Protein AF-A0A3B8SRV2-F1 (afdb_monomer_lite)

pLDDT: mean 70.67, std 20.79, range [26.12, 93.38]

Secondary structure (DSSP, 8-state):
--EEEE--HHHHHHTHHHHHHHHHHH---TTS-EEEEETTEEEEEEEETTEEEEEEE-TTS-EEEEEEEE-TT--EEEEEETTEEEEEETTEEEEEETTSEEEEEEEEE-TTS-TTS-S-SEEEEEEEEETTTTEEEEEEEEE---TT--PPPGGG-SS-SEEEEEES--TTTTTT------S--EEEEEE-GGG--EE-PPPHHHHHHHHHHHS------S-------EEEEETTTEEEEE----PEE-HHHHHHHHHHTT--SSPPHHHHHHHTT--HHHHHHHHHHHHHHHSTTHHHHGGGS---

Structure (mmCIF, N/CA/C/O backbone):
data_AF-A0A3B8SRV2-F1
#
_entry.id   AF-A0A3B8SRV2-F1
#
loop_
_atom_site.group_PDB
_atom_site.id
_atom_site.type_symbol
_atom_site.label_atom_id
_atom_site.label_alt_id
_atom_site.label_comp_id
_atom_site.label_asym_id
_atom_site.label_entity_id
_atom_site.label_seq_id
_atom_site.pdbx_PDB_ins_code
_atom_site.Cartn_x
_atom_site.Cartn_y
_atom_site.Cartn_z
_atom_site.occupancy
_atom_site.B_iso_or_equiv
_atom_site.auth_seq_id
_atom_site.auth_comp_id
_atom_site.auth_asym_id
_atom_site.auth_atom_id
_atom_site.pdbx_PDB_model_num
ATOM 1 N N . MET A 1 1 ? -11.353 17.034 19.322 1.00 60.75 1 MET A N 1
ATOM 2 C CA . MET A 1 1 ? -10.637 16.319 20.405 1.00 60.75 1 MET A CA 1
ATOM 3 C C . MET A 1 1 ? -11.035 14.863 20.286 1.00 60.75 1 MET A C 1
ATOM 5 O O . MET A 1 1 ? -12.233 14.625 20.221 1.00 60.75 1 MET A O 1
ATOM 9 N N . LEU A 1 2 ? -10.074 13.947 20.154 1.00 82.62 2 LEU A N 1
ATOM 10 C CA . LEU A 1 2 ? -10.353 12.518 19.989 1.00 82.62 2 LEU A CA 1
ATOM 11 C C . LEU A 1 2 ? -10.599 11.897 21.371 1.00 82.62 2 LEU A C 1
ATOM 13 O O . LEU A 1 2 ? -9.779 12.105 22.266 1.00 82.62 2 LEU A O 1
ATOM 17 N N . ASN A 1 3 ? -11.711 11.189 21.564 1.00 87.94 3 ASN A N 1
ATOM 18 C CA . ASN A 1 3 ? -12.038 10.540 22.838 1.00 87.94 3 ASN A CA 1
ATOM 19 C C . ASN A 1 3 ? -12.434 9.077 22.619 1.00 87.94 3 ASN A C 1
ATOM 21 O O . ASN A 1 3 ? -13.061 8.763 21.611 1.00 87.94 3 ASN A O 1
ATOM 25 N N . LEU A 1 4 ? -12.060 8.204 23.557 1.00 91.19 4 LEU A N 1
ATOM 26 C CA . LEU A 1 4 ? -12.377 6.777 23.535 1.00 91.19 4 LEU A CA 1
ATOM 27 C C . LEU A 1 4 ? -13.058 6.393 24.840 1.00 91.19 4 LEU A C 1
ATOM 29 O O . LEU A 1 4 ? -12.530 6.639 25.925 1.00 91.19 4 LEU A O 1
ATOM 33 N N . ARG A 1 5 ? -14.207 5.733 24.737 1.00 91.25 5 ARG A N 1
ATOM 34 C CA . ARG A 1 5 ? -14.934 5.223 25.902 1.00 91.25 5 ARG A CA 1
ATOM 35 C C . ARG A 1 5 ? -15.686 3.948 25.565 1.00 91.25 5 ARG A C 1
ATOM 37 O O . ARG A 1 5 ? -16.177 3.788 24.453 1.00 91.25 5 ARG A O 1
ATOM 44 N N . LYS A 1 6 ? -15.790 3.042 26.533 1.00 90.31 6 LYS A N 1
ATOM 45 C CA . LYS A 1 6 ? -16.585 1.819 26.387 1.00 90.31 6 LYS A CA 1
ATOM 46 C C . LYS A 1 6 ? -18.076 2.157 26.251 1.00 90.31 6 LYS A C 1
ATOM 48 O O . LYS A 1 6 ? -18.555 3.061 26.938 1.00 90.31 6 LYS A O 1
ATOM 53 N N . ILE A 1 7 ? -18.788 1.434 25.385 1.00 90.50 7 ILE A N 1
ATOM 54 C CA . ILE A 1 7 ? -20.244 1.570 25.219 1.00 90.50 7 ILE A CA 1
ATOM 55 C C . ILE A 1 7 ? -20.946 1.185 26.527 1.00 90.50 7 ILE A C 1
ATOM 57 O O . ILE A 1 7 ? -20.693 0.111 27.080 1.00 90.50 7 ILE A O 1
ATOM 61 N N . ASN A 1 8 ? -21.835 2.051 27.018 1.00 89.75 8 ASN A N 1
ATOM 62 C CA . ASN A 1 8 ? -22.673 1.764 28.185 1.00 89.75 8 ASN A CA 1
ATOM 63 C C . ASN A 1 8 ? -24.021 1.117 27.791 1.00 89.75 8 ASN A C 1
ATOM 65 O O . ASN A 1 8 ? -24.352 0.999 26.612 1.00 89.75 8 ASN A O 1
ATOM 69 N N . ASP A 1 9 ? -24.823 0.698 28.773 1.00 87.06 9 ASP A N 1
ATOM 70 C CA . ASP A 1 9 ? -26.075 -0.027 28.505 1.00 87.06 9 ASP A CA 1
ATOM 71 C C . ASP A 1 9 ? -27.147 0.803 27.774 1.00 87.06 9 ASP A C 1
ATOM 73 O O . ASP A 1 9 ? -27.906 0.252 26.975 1.00 87.06 9 ASP A O 1
ATOM 77 N N . GLU A 1 10 ? -27.200 2.122 27.982 1.00 86.69 10 GLU A N 1
ATOM 78 C CA . GLU A 1 10 ? -28.116 3.001 27.239 1.00 86.69 10 GLU A CA 1
ATOM 79 C C . GLU A 1 10 ? -27.701 3.103 25.763 1.00 86.69 10 GLU A C 1
ATOM 81 O O . GLU A 1 10 ? -28.535 3.081 24.853 1.00 86.69 10 GLU A O 1
ATOM 86 N N . GLU A 1 11 ? -26.396 3.142 25.511 1.00 90.56 11 GLU A N 1
ATOM 87 C CA . GLU A 1 11 ? -25.806 3.273 24.183 1.00 90.56 11 GLU A CA 1
ATOM 88 C C . GLU A 1 11 ? -25.874 1.990 23.365 1.00 90.56 11 GLU A C 1
ATOM 90 O O . GLU A 1 11 ? -25.977 2.063 22.139 1.00 90.56 11 GLU A O 1
ATOM 95 N N . LYS A 1 12 ? -25.912 0.821 24.015 1.00 87.88 12 LYS A N 1
ATOM 96 C CA . LYS A 1 12 ? -26.164 -0.453 23.327 1.00 87.88 12 LYS A CA 1
ATOM 97 C C . LYS A 1 12 ? -27.455 -0.412 22.517 1.00 87.88 12 LYS A C 1
ATOM 99 O O . LYS A 1 12 ? -27.483 -0.895 21.393 1.00 87.88 12 LYS A O 1
ATOM 104 N N . ASN A 1 13 ? -28.503 0.226 23.039 1.00 86.31 13 ASN A N 1
ATOM 105 C CA . ASN A 1 13 ? -29.757 0.384 22.301 1.00 86.31 13 ASN A CA 1
ATOM 106 C C . ASN A 1 13 ? -29.618 1.358 21.119 1.00 86.31 13 ASN A C 1
ATOM 108 O O . ASN A 1 13 ? -30.203 1.119 20.063 1.00 86.31 13 ASN A O 1
ATOM 112 N N . LYS A 1 14 ? -28.825 2.430 21.266 1.00 89.25 14 LYS A N 1
ATOM 113 C CA . LYS A 1 14 ? -28.558 3.419 20.201 1.00 89.25 14 LYS A CA 1
ATOM 114 C C . LYS A 1 14 ? -27.777 2.817 19.023 1.00 89.25 14 LYS A C 1
ATOM 116 O O . LYS A 1 14 ? -27.998 3.205 17.873 1.00 89.25 14 LYS A O 1
ATOM 121 N N . TYR A 1 15 ? -26.863 1.891 19.302 1.00 90.38 15 TYR A N 1
ATOM 122 C CA . TYR A 1 15 ? -25.976 1.275 18.307 1.00 90.38 15 TYR A CA 1
ATOM 123 C C . TYR A 1 15 ? -26.298 -0.190 18.019 1.00 90.38 15 TYR A C 1
ATOM 125 O O . TYR A 1 15 ? -25.467 -0.893 17.452 1.00 90.38 15 TYR A O 1
ATOM 133 N N . LYS A 1 16 ? -27.491 -0.653 18.402 1.00 89.56 16 LYS A N 1
ATOM 134 C CA . LYS A 1 16 ? -27.865 -2.066 18.339 1.00 89.56 16 LYS A CA 1
ATOM 135 C C . LYS A 1 16 ? -27.660 -2.682 16.955 1.00 89.56 16 LYS A C 1
ATOM 137 O O . LYS A 1 16 ? -27.111 -3.761 16.850 1.00 89.56 16 LYS A O 1
ATOM 142 N N . ASP A 1 17 ? -28.044 -1.978 15.900 1.00 90.00 17 ASP A N 1
ATOM 143 C CA . ASP A 1 17 ? -27.838 -2.389 14.508 1.00 90.00 17 ASP A CA 1
ATOM 144 C C . ASP A 1 17 ? -26.358 -2.636 14.152 1.00 90.00 17 ASP A C 1
ATOM 146 O O . ASP A 1 17 ? -26.039 -3.624 13.495 1.00 90.00 17 ASP A O 1
ATOM 150 N N . ILE A 1 18 ? -25.453 -1.759 14.597 1.00 91.00 18 ILE A N 1
ATOM 151 C CA . ILE A 1 18 ? -24.004 -1.909 14.402 1.00 91.00 18 ILE A CA 1
ATOM 152 C C . ILE A 1 18 ? -23.469 -3.074 15.235 1.00 91.00 18 ILE A C 1
ATOM 154 O O . ILE A 1 18 ? -22.677 -3.869 14.731 1.00 91.00 18 ILE A O 1
ATOM 158 N N . LEU A 1 19 ? -23.897 -3.174 16.495 1.00 89.94 19 LEU A N 1
ATOM 159 C CA . LEU A 1 19 ? -23.474 -4.239 17.401 1.00 89.94 19 LEU A CA 1
ATOM 160 C C . LEU A 1 19 ? -23.927 -5.618 16.888 1.00 89.94 19 LEU A C 1
ATOM 162 O O . LEU A 1 19 ? -23.100 -6.516 16.765 1.00 89.94 19 LEU A O 1
ATOM 166 N N . ASP A 1 20 ? -25.196 -5.747 16.490 1.00 88.50 20 ASP A N 1
ATOM 167 C CA . ASP A 1 20 ? -25.772 -6.961 15.904 1.00 88.50 20 ASP A CA 1
ATOM 168 C C . ASP A 1 20 ? -25.030 -7.338 14.605 1.00 88.50 20 ASP A C 1
ATOM 170 O O . ASP A 1 20 ? -24.709 -8.503 14.376 1.00 88.50 20 ASP A O 1
ATOM 174 N N . MET A 1 21 ? -24.701 -6.360 13.747 1.00 86.56 21 MET A N 1
ATOM 175 C CA . MET A 1 21 ? -23.921 -6.607 12.528 1.00 86.56 21 MET A CA 1
ATOM 176 C C . MET A 1 21 ? -22.515 -7.131 12.845 1.00 86.56 21 MET A C 1
ATOM 178 O O . MET A 1 21 ? -22.047 -8.057 12.175 1.00 86.56 21 MET A O 1
ATOM 182 N N . ALA A 1 22 ? -21.841 -6.545 13.835 1.00 84.56 22 ALA A N 1
ATOM 183 C CA . ALA A 1 22 ? -20.504 -6.954 14.247 1.00 84.56 22 ALA A CA 1
ATOM 184 C C . ALA A 1 22 ? -20.500 -8.370 14.845 1.00 84.56 22 ALA A C 1
ATOM 186 O O . ALA A 1 22 ? -19.636 -9.177 14.496 1.00 84.56 22 ALA A O 1
ATOM 187 N N . GLU A 1 23 ? -21.495 -8.696 15.670 1.00 85.44 23 GLU A N 1
ATOM 188 C CA . GLU A 1 23 ? -21.682 -10.028 16.249 1.00 85.44 23 GLU A CA 1
ATOM 189 C C . GLU A 1 23 ? -21.964 -11.076 15.164 1.00 85.44 23 GLU A C 1
ATOM 191 O O . GLU A 1 23 ? -21.253 -12.073 15.062 1.00 85.44 23 GLU A O 1
ATOM 196 N N . ILE A 1 24 ? -22.942 -10.831 14.286 1.00 83.88 24 ILE A N 1
ATOM 197 C CA . ILE A 1 24 ? -23.344 -11.792 13.246 1.00 83.88 24 ILE A CA 1
ATOM 198 C C . ILE A 1 24 ? -22.224 -12.027 12.225 1.00 83.88 24 ILE A C 1
ATOM 200 O O . ILE A 1 24 ? -22.022 -13.155 11.775 1.00 83.88 24 ILE A O 1
ATOM 204 N N . THR A 1 25 ? -21.520 -10.966 11.823 1.00 80.19 25 THR A N 1
ATOM 205 C CA . THR A 1 25 ? -20.558 -11.037 10.710 1.00 80.19 25 THR A CA 1
ATOM 206 C C . THR A 1 25 ? -19.172 -11.473 11.172 1.00 80.19 25 THR A C 1
ATOM 208 O O . THR A 1 25 ? -18.486 -12.197 10.452 1.00 80.19 25 THR A O 1
ATOM 211 N N . TYR A 1 26 ? -18.752 -11.031 12.360 1.00 76.56 26 TYR A N 1
ATOM 212 C CA . TYR A 1 26 ? -17.373 -11.177 12.832 1.00 76.56 26 TYR A CA 1
ATOM 213 C C . TYR A 1 26 ? -17.260 -11.882 14.189 1.00 76.56 26 TYR A C 1
ATOM 215 O O . TYR A 1 26 ? -16.145 -12.160 14.623 1.00 76.56 26 TYR A O 1
ATOM 223 N N . GLY A 1 27 ? -18.381 -12.208 14.841 1.00 74.56 27 GLY A N 1
ATOM 224 C CA . GLY A 1 27 ? -18.400 -12.950 16.102 1.00 74.56 27 GLY A CA 1
ATOM 225 C C . GLY A 1 27 ? -18.013 -12.125 17.330 1.00 74.56 27 GLY A C 1
ATOM 226 O O . GLY A 1 27 ? -17.608 -12.709 18.331 1.00 74.56 27 GLY A O 1
ATOM 227 N N . PHE A 1 28 ? -18.093 -10.792 17.262 1.00 75.44 28 PHE A N 1
ATOM 228 C CA . PHE A 1 28 ? -17.829 -9.936 18.422 1.00 75.44 28 PHE A CA 1
ATOM 229 C C . PHE A 1 28 ? -18.919 -10.050 19.477 1.00 75.44 28 PHE A C 1
ATOM 231 O O . PHE A 1 28 ? -20.101 -9.999 19.147 1.00 75.44 28 PHE A O 1
ATOM 238 N N . GLU A 1 29 ? -18.534 -10.106 20.752 1.00 69.81 29 GLU A N 1
ATOM 239 C CA . GLU A 1 29 ? -19.508 -9.971 21.827 1.00 69.81 29 GLU A CA 1
ATOM 240 C C . GLU A 1 29 ? -19.983 -8.511 21.931 1.00 69.81 29 GLU A C 1
ATOM 242 O O . GLU A 1 29 ? -19.207 -7.557 21.829 1.00 69.81 29 GLU A O 1
ATOM 247 N N . LEU A 1 30 ? -21.278 -8.320 22.207 1.00 60.47 30 LEU A N 1
ATOM 248 C CA . LEU A 1 30 ? -21.934 -7.005 22.326 1.00 60.47 30 LEU A CA 1
ATOM 249 C C . LEU A 1 30 ? -21.285 -6.061 23.363 1.00 60.47 30 LEU A C 1
ATOM 251 O O . LEU A 1 30 ? -21.575 -4.864 23.388 1.00 60.47 30 LEU A O 1
ATOM 255 N N . ASN A 1 31 ? -20.440 -6.590 24.251 1.00 60.81 31 ASN A N 1
ATOM 256 C CA . ASN A 1 31 ? -19.780 -5.852 25.326 1.00 60.81 31 ASN A CA 1
ATOM 257 C C . ASN A 1 31 ? -18.386 -5.318 24.957 1.00 60.81 31 ASN A C 1
ATOM 259 O O . ASN A 1 31 ? -17.786 -4.631 25.789 1.00 60.81 31 ASN A O 1
ATOM 263 N N . ASP A 1 32 ? -17.887 -5.589 23.751 1.00 74.25 32 ASP A N 1
ATOM 264 C CA . ASP A 1 32 ? -16.500 -5.291 23.359 1.00 74.25 32 ASP A CA 1
ATOM 265 C C . ASP A 1 32 ? -16.358 -4.033 22.488 1.00 74.25 32 ASP A C 1
ATOM 267 O O . ASP A 1 32 ? -15.265 -3.696 22.034 1.00 74.25 32 ASP A O 1
ATOM 271 N N . GLY A 1 33 ? -17.459 -3.311 22.266 1.00 86.25 33 GLY A N 1
ATOM 272 C CA . GLY A 1 33 ? -17.471 -2.081 21.481 1.00 86.25 33 GLY A CA 1
ATOM 273 C C . GLY A 1 33 ? -17.048 -0.836 22.272 1.00 86.25 33 GLY A C 1
ATOM 274 O O . GLY A 1 33 ? -17.438 -0.624 23.428 1.00 86.25 33 GLY A O 1
ATOM 275 N N . TYR A 1 34 ? -16.307 0.044 21.604 1.00 90.88 34 TYR A N 1
ATOM 276 C CA . TYR A 1 34 ? -15.890 1.354 22.102 1.00 90.88 34 TYR A CA 1
ATOM 277 C C . TYR A 1 34 ? -16.397 2.463 21.179 1.00 90.88 34 TYR A C 1
ATOM 279 O O . TYR A 1 34 ? -16.467 2.285 19.969 1.00 90.88 34 TYR A O 1
ATOM 287 N N . ILE A 1 35 ? -16.719 3.626 21.732 1.00 92.50 35 ILE A N 1
ATOM 288 C CA . ILE A 1 35 ? -17.060 4.825 20.963 1.00 92.50 35 ILE A CA 1
ATOM 289 C C . ILE A 1 35 ? -15.793 5.652 20.791 1.00 92.50 35 ILE A C 1
ATOM 291 O O . ILE A 1 35 ? -15.131 5.979 21.779 1.00 92.50 35 ILE A O 1
ATOM 295 N N . VAL A 1 36 ? -15.486 5.985 19.540 1.00 92.31 36 VAL A N 1
ATOM 296 C CA . VAL A 1 36 ? -14.461 6.945 19.141 1.00 92.31 36 VAL A CA 1
ATOM 297 C C . VAL A 1 36 ? -15.161 8.216 18.677 1.00 92.31 36 VAL A C 1
ATOM 299 O O . VAL A 1 36 ? -15.837 8.222 17.647 1.00 92.31 36 VAL A O 1
ATOM 302 N N . ASP A 1 37 ? -14.985 9.298 19.430 1.00 87.69 37 ASP A N 1
ATOM 303 C CA . ASP A 1 37 ? -15.522 10.613 19.082 1.00 87.69 37 ASP A CA 1
ATOM 304 C C . ASP A 1 37 ? -14.469 11.407 18.302 1.00 87.69 37 ASP A C 1
ATOM 306 O O . ASP A 1 37 ? -13.430 11.774 18.858 1.00 87.69 37 ASP A O 1
ATOM 310 N N . ARG A 1 38 ? -14.730 11.703 17.022 1.00 79.94 38 ARG A N 1
ATOM 311 C CA . ARG A 1 38 ? -13.831 12.486 16.162 1.00 79.94 38 ARG A CA 1
ATOM 312 C C . ARG A 1 38 ? -14.588 13.546 15.374 1.00 79.94 38 ARG A C 1
ATOM 314 O O . ARG A 1 38 ? -15.413 13.219 14.536 1.00 79.94 38 ARG A O 1
ATOM 321 N N . ASP A 1 39 ? -14.275 14.820 15.603 1.00 72.25 39 ASP A N 1
ATOM 322 C CA . ASP A 1 39 ? -14.773 15.956 14.805 1.00 72.25 39 ASP A CA 1
ATOM 323 C C . ASP A 1 39 ? -16.296 15.942 14.555 1.00 72.25 39 ASP A C 1
ATOM 325 O O . ASP A 1 39 ? -16.776 16.286 13.478 1.00 72.25 39 ASP A O 1
ATOM 329 N N . SER A 1 40 ? -17.073 15.589 15.587 1.00 69.81 40 SER A N 1
ATOM 330 C CA . SER A 1 40 ? -18.545 15.443 15.557 1.00 69.81 40 SER A CA 1
ATOM 331 C C . SER A 1 40 ? -19.075 14.200 14.830 1.00 69.81 40 SER A C 1
ATOM 333 O O . SER A 1 40 ? -20.274 14.102 14.576 1.00 69.81 40 SER A O 1
ATOM 335 N N . LYS A 1 41 ? -18.203 13.238 14.523 1.00 81.38 41 LYS A N 1
ATOM 336 C CA . LYS A 1 41 ? -18.551 11.903 14.045 1.00 81.38 41 LYS A CA 1
ATOM 337 C C . LYS A 1 41 ? -18.285 10.882 15.152 1.00 81.38 41 LYS A C 1
ATOM 339 O O . LYS A 1 41 ? -17.179 10.814 15.685 1.00 81.38 41 LYS A O 1
ATOM 344 N N . GLU A 1 42 ? -19.308 10.100 15.478 1.00 88.19 42 GLU A N 1
ATOM 345 C CA . GLU A 1 42 ? -19.194 8.944 16.370 1.00 88.19 42 GLU A CA 1
ATOM 346 C C . GLU A 1 42 ? -18.902 7.702 15.520 1.00 88.19 42 GLU A C 1
ATOM 348 O O . GLU A 1 42 ? -19.645 7.386 14.582 1.00 88.19 42 GLU A O 1
ATOM 353 N N . GLU A 1 43 ? -17.821 6.999 15.842 1.00 92.19 43 GLU A N 1
ATOM 354 C CA . GLU A 1 43 ? -17.480 5.709 15.246 1.00 92.19 43 GLU A CA 1
ATOM 355 C C . GLU A 1 43 ? -17.449 4.633 16.333 1.00 92.19 43 GLU A C 1
ATOM 357 O O . GLU A 1 43 ? -17.022 4.881 17.460 1.00 92.19 43 GLU A O 1
ATOM 362 N N . ILE A 1 44 ? -17.908 3.429 16.001 1.00 93.38 44 ILE A N 1
ATOM 363 C CA . ILE A 1 44 ? -17.876 2.276 16.895 1.00 93.38 44 ILE A CA 1
ATOM 364 C C . ILE A 1 44 ? -16.660 1.429 16.550 1.00 93.38 44 ILE A C 1
ATOM 366 O O . ILE A 1 44 ? -16.569 0.882 15.452 1.00 93.38 44 ILE A O 1
ATOM 370 N N . LEU A 1 45 ? -15.725 1.344 17.485 1.00 92.50 45 LEU A N 1
ATOM 371 C CA . LEU A 1 45 ? -14.503 0.567 17.391 1.00 92.50 45 LEU A CA 1
ATOM 372 C C . LEU A 1 45 ? -14.689 -0.802 18.050 1.00 92.50 45 LEU A C 1
ATOM 374 O O . LEU A 1 45 ? -15.083 -0.884 19.211 1.00 92.50 45 LEU A O 1
ATOM 378 N N . PHE A 1 46 ? -14.304 -1.853 17.337 1.00 89.69 46 PHE A N 1
ATOM 379 C CA . PHE A 1 46 ? -14.066 -3.189 17.875 1.00 89.69 46 PHE A CA 1
ATOM 380 C C . PHE A 1 46 ? -12.598 -3.557 17.688 1.00 89.69 46 PHE A C 1
ATOM 382 O O . PHE A 1 46 ? -12.012 -3.265 16.640 1.00 89.69 46 PHE A O 1
ATOM 389 N N . VAL A 1 47 ? -12.010 -4.208 18.691 1.00 86.25 47 VAL A N 1
ATOM 390 C CA . VAL A 1 47 ? -10.606 -4.637 18.669 1.00 86.25 47 VAL A CA 1
ATOM 391 C C . VAL A 1 47 ? -10.529 -6.138 18.930 1.00 86.25 47 VAL A C 1
ATOM 393 O O . VAL A 1 47 ? -11.068 -6.625 19.917 1.00 86.25 47 VAL A O 1
ATOM 396 N N . CYS A 1 48 ? -9.848 -6.867 18.046 1.00 80.94 48 CYS A N 1
ATOM 397 C CA . CYS A 1 48 ? -9.553 -8.293 18.186 1.00 80.94 48 CYS A CA 1
ATOM 398 C C . CYS A 1 48 ? -8.060 -8.524 17.945 1.00 80.94 48 CYS A C 1
ATOM 400 O O . CYS A 1 48 ? -7.610 -8.581 16.796 1.00 80.94 48 CYS A O 1
ATOM 402 N N . GLY A 1 49 ? -7.279 -8.615 19.025 1.00 80.69 49 GLY A N 1
ATOM 403 C CA . GLY A 1 49 ? -5.819 -8.671 18.927 1.00 80.69 49 GLY A CA 1
ATOM 404 C C . GLY A 1 49 ? -5.277 -7.502 18.087 1.00 80.69 49 GLY A C 1
ATOM 405 O O . GLY A 1 49 ? -5.567 -6.352 18.419 1.00 80.69 49 GLY A O 1
ATOM 406 N N . PRO A 1 50 ? -4.528 -7.753 16.995 1.00 82.31 50 PRO A N 1
ATOM 407 C CA . PRO A 1 50 ? -3.968 -6.694 16.155 1.00 82.31 50 PRO A CA 1
ATOM 408 C C . PRO A 1 50 ? -4.983 -6.058 15.194 1.00 82.31 50 PRO A C 1
ATOM 410 O O . PRO A 1 50 ? -4.630 -5.120 14.483 1.00 82.31 50 PRO A O 1
ATOM 413 N N . VAL A 1 51 ? -6.220 -6.562 15.122 1.00 87.44 51 VAL A N 1
ATOM 414 C CA . VAL A 1 51 ? -7.230 -6.122 14.151 1.00 87.44 51 VAL A CA 1
ATOM 415 C C . VAL A 1 51 ? -8.189 -5.119 14.782 1.00 87.44 51 VAL A C 1
ATOM 417 O O . VAL A 1 51 ? -8.840 -5.405 15.784 1.00 87.44 51 VAL A O 1
ATOM 420 N N . PHE A 1 52 ? -8.322 -3.963 14.141 1.00 90.56 52 PHE A N 1
ATOM 421 C CA . PHE A 1 52 ? -9.199 -2.869 14.533 1.00 90.56 52 PHE A CA 1
ATOM 422 C C . PHE A 1 52 ? -10.279 -2.688 13.467 1.00 90.56 52 PHE A C 1
ATOM 424 O O . PHE A 1 52 ? -9.979 -2.588 12.276 1.00 90.56 52 PHE A O 1
ATOM 431 N N . MET A 1 53 ? -11.541 -2.622 13.881 1.00 91.06 53 MET A N 1
ATOM 432 C CA . MET A 1 53 ? -12.688 -2.404 13.000 1.00 91.06 53 MET A CA 1
ATOM 433 C C . MET A 1 53 ? -13.494 -1.202 13.465 1.00 91.06 53 MET A C 1
ATOM 435 O O . MET A 1 53 ? -13.972 -1.171 14.592 1.00 91.06 53 MET A O 1
ATOM 439 N N . LEU A 1 54 ? -13.650 -0.219 12.582 1.00 91.56 54 LEU A N 1
ATOM 440 C CA . LEU A 1 54 ? -14.406 1.005 12.817 1.00 91.56 54 LEU A CA 1
ATOM 441 C C . LEU A 1 54 ? -15.681 0.988 11.987 1.00 91.56 54 LEU A C 1
ATOM 443 O O . LEU A 1 54 ? -15.616 0.940 10.758 1.00 91.56 54 LEU A O 1
ATOM 447 N N . PHE A 1 55 ? -16.817 1.100 12.658 1.00 91.62 55 PHE A N 1
ATOM 448 C CA . PHE A 1 55 ? -18.137 1.227 12.060 1.00 91.62 55 PHE A CA 1
ATOM 449 C C . PHE A 1 55 ? -18.649 2.649 12.235 1.00 91.62 55 PHE A C 1
ATOM 451 O O . PHE A 1 55 ? -18.482 3.270 13.280 1.00 91.62 55 PHE A O 1
ATOM 458 N N . SER A 1 56 ? -19.311 3.176 11.217 1.00 90.56 56 SER A N 1
ATOM 459 C CA . SER A 1 56 ? -19.981 4.471 11.293 1.00 90.56 56 SER A CA 1
ATOM 460 C C . SER A 1 56 ? -21.213 4.476 10.400 1.00 90.56 56 SER A C 1
ATOM 462 O O . SER A 1 56 ? -21.443 3.528 9.649 1.00 90.56 56 SER A O 1
ATOM 464 N N . ARG A 1 57 ? -22.015 5.538 10.478 1.00 88.62 57 ARG A N 1
ATOM 465 C CA . ARG A 1 57 ? -23.117 5.757 9.539 1.00 88.62 57 ARG A CA 1
ATOM 466 C C . ARG A 1 57 ? -22.706 6.782 8.489 1.00 88.62 57 ARG A C 1
ATOM 468 O O . ARG A 1 57 ? -22.103 7.802 8.823 1.00 88.62 57 ARG A O 1
ATOM 475 N N . ASP A 1 58 ? -23.015 6.496 7.230 1.00 87.50 58 ASP A N 1
ATOM 476 C CA . ASP A 1 58 ? -22.907 7.478 6.155 1.00 87.50 58 ASP A CA 1
ATOM 477 C C . ASP A 1 58 ? -24.034 8.528 6.250 1.00 87.50 58 ASP A C 1
ATOM 479 O O . ASP A 1 58 ? -24.936 8.440 7.088 1.00 87.50 58 ASP A O 1
ATOM 483 N N . ASN A 1 59 ? -24.014 9.522 5.360 1.00 85.94 59 ASN A N 1
ATOM 484 C CA . ASN A 1 59 ? -25.030 10.583 5.323 1.00 85.94 59 ASN A CA 1
ATOM 485 C C . ASN A 1 59 ? -26.455 10.070 5.031 1.00 85.94 59 ASN A C 1
ATOM 487 O O . ASN A 1 59 ? -27.420 10.794 5.259 1.00 85.94 59 ASN A O 1
ATOM 491 N N . ASN A 1 60 ? -26.595 8.840 4.528 1.00 88.31 60 ASN A N 1
ATOM 492 C CA . ASN A 1 60 ? -27.874 8.188 4.251 1.00 88.31 60 ASN A CA 1
ATOM 493 C C . ASN A 1 60 ? -28.295 7.233 5.381 1.00 88.31 60 ASN A C 1
ATOM 495 O O . ASN A 1 60 ? -29.271 6.498 5.229 1.00 88.31 60 ASN A O 1
ATOM 499 N N . GLY A 1 61 ? -27.554 7.206 6.492 1.00 84.56 61 GLY A N 1
ATOM 500 C CA . GLY A 1 61 ? -27.800 6.316 7.621 1.00 84.56 61 GLY A CA 1
ATOM 501 C C . GLY A 1 61 ? -27.369 4.865 7.393 1.00 84.56 61 GLY A C 1
ATOM 502 O O . GLY A 1 61 ? -27.671 4.020 8.233 1.00 84.56 61 GLY A O 1
ATOM 503 N N . LYS A 1 62 ? -26.672 4.546 6.295 1.00 88.81 62 LYS A N 1
ATOM 504 C CA . LYS A 1 62 ? -26.148 3.198 6.047 1.00 88.81 62 LYS A CA 1
ATOM 505 C C . LYS A 1 62 ? -24.905 2.952 6.886 1.00 88.81 62 LYS A C 1
ATOM 507 O O . LYS A 1 62 ? -24.042 3.821 6.996 1.00 88.81 62 LYS A O 1
ATOM 512 N N . ILE A 1 63 ? -24.795 1.743 7.429 1.00 87.88 63 ILE A N 1
ATOM 513 C CA . ILE A 1 63 ? -23.600 1.311 8.149 1.00 87.88 63 ILE A CA 1
ATOM 514 C C . ILE A 1 63 ? -22.473 1.114 7.136 1.00 87.88 63 ILE A C 1
ATOM 516 O O . ILE A 1 63 ? -22.603 0.350 6.180 1.00 87.88 63 ILE A O 1
ATOM 520 N N . VAL A 1 64 ? -21.366 1.809 7.362 1.00 88.38 64 VAL A N 1
ATOM 521 C CA . VAL A 1 64 ? -20.112 1.648 6.629 1.00 88.38 64 VAL A CA 1
ATOM 522 C C . VAL A 1 64 ? -19.021 1.273 7.613 1.00 88.38 64 VAL A C 1
ATOM 524 O O . VAL A 1 64 ? -19.028 1.729 8.760 1.00 88.38 64 VAL A O 1
ATOM 527 N N . PHE A 1 65 ? -18.072 0.456 7.168 1.00 87.19 65 PHE A N 1
ATOM 528 C CA . PHE A 1 65 ? -16.962 0.037 8.009 1.00 87.19 65 PHE A CA 1
ATOM 529 C C . PHE A 1 65 ? -15.620 0.204 7.302 1.00 87.19 65 PHE A C 1
ATOM 531 O O . PHE A 1 65 ? -15.521 0.178 6.077 1.00 87.19 65 PHE A O 1
ATOM 538 N N . SER A 1 66 ? -14.579 0.385 8.106 1.00 88.81 66 SER A N 1
ATOM 539 C CA . SER A 1 66 ? -13.181 0.308 7.689 1.00 88.81 66 SER A CA 1
ATOM 540 C C . SER A 1 66 ? -12.425 -0.517 8.718 1.00 88.81 66 SER A C 1
ATOM 542 O O . SER A 1 66 ? -12.774 -0.491 9.899 1.00 88.81 66 SER A O 1
ATOM 544 N N . SER A 1 67 ? -11.400 -1.245 8.295 1.00 90.06 67 SER A N 1
ATOM 545 C CA . SER A 1 67 ? -10.561 -2.008 9.219 1.00 90.06 67 SER A CA 1
ATOM 546 C C . SER A 1 67 ? -9.095 -1.673 9.029 1.00 90.06 67 SER A C 1
ATOM 548 O O . SER A 1 67 ? -8.684 -1.195 7.973 1.00 90.06 67 SER A O 1
ATOM 550 N N . PHE A 1 68 ? -8.298 -1.881 10.064 1.00 91.19 68 PHE A N 1
ATOM 551 C CA . PHE A 1 68 ? -6.854 -1.755 9.988 1.00 91.19 68 PHE A CA 1
ATOM 552 C C . PHE A 1 68 ? -6.184 -2.735 10.947 1.00 91.19 68 PHE A C 1
ATOM 554 O O . PHE A 1 68 ? -6.809 -3.242 11.876 1.00 91.19 68 PHE A O 1
ATOM 561 N N . ILE A 1 69 ? -4.923 -3.046 10.675 1.00 89.19 69 ILE A N 1
ATOM 562 C CA . ILE A 1 69 ? -4.105 -3.969 11.455 1.00 89.19 69 ILE A CA 1
ATOM 563 C C . ILE A 1 69 ? -2.895 -3.201 11.961 1.00 89.19 69 ILE A C 1
ATOM 565 O O . ILE A 1 69 ? -2.299 -2.427 11.204 1.00 89.19 69 ILE A O 1
ATOM 569 N N . VAL A 1 70 ? -2.536 -3.439 13.216 1.00 86.94 70 VAL A N 1
ATOM 570 C CA . VAL A 1 70 ? -1.347 -2.867 13.847 1.00 86.94 70 VAL A CA 1
ATOM 571 C C . VAL A 1 70 ? -0.299 -3.934 14.164 1.00 86.94 70 VAL A C 1
ATOM 573 O O . VAL A 1 70 ? -0.630 -5.110 14.317 1.00 86.94 70 VAL A O 1
ATOM 576 N N . ASN A 1 71 ? 0.967 -3.528 14.257 1.00 85.88 71 ASN A N 1
ATOM 577 C CA . ASN A 1 71 ? 2.042 -4.366 14.798 1.00 85.88 71 ASN A CA 1
ATOM 578 C C . ASN A 1 71 ? 2.102 -4.294 16.342 1.00 85.88 71 ASN A C 1
ATOM 580 O O . ASN A 1 71 ? 1.310 -3.597 16.978 1.00 85.88 71 ASN A O 1
ATOM 584 N N . GLU A 1 72 ? 3.074 -4.979 16.955 1.00 85.88 72 GLU A N 1
ATOM 585 C CA . GLU A 1 72 ? 3.308 -4.940 18.411 1.00 85.88 72 GLU A CA 1
ATOM 586 C C . GLU A 1 72 ? 3.591 -3.535 18.977 1.00 85.88 72 GLU A C 1
ATOM 588 O O . GLU A 1 72 ? 3.332 -3.269 20.150 1.00 85.88 72 GLU A O 1
ATOM 593 N N . ASN A 1 73 ? 4.073 -2.609 18.146 1.00 87.50 73 ASN A N 1
ATOM 594 C CA . ASN A 1 73 ? 4.333 -1.224 18.529 1.00 87.50 73 ASN A CA 1
ATOM 595 C C . ASN A 1 73 ? 3.091 -0.327 18.392 1.00 87.50 73 ASN A C 1
ATOM 597 O O . ASN A 1 73 ? 3.164 0.853 18.755 1.00 87.50 73 ASN A O 1
ATOM 601 N N . TYR A 1 74 ? 1.952 -0.888 17.961 1.00 88.25 74 TYR A N 1
ATOM 602 C CA . TYR A 1 74 ? 0.718 -0.199 17.564 1.00 88.25 74 TYR A CA 1
ATOM 603 C C . TYR A 1 74 ? 0.857 0.683 16.311 1.00 88.25 74 TYR A C 1
ATOM 605 O O . TYR A 1 74 ? 0.086 1.620 16.110 1.00 88.25 74 TYR A O 1
ATOM 613 N N . GLU A 1 75 ? 1.822 0.396 15.444 1.00 88.75 75 GLU A N 1
ATOM 614 C CA . GLU A 1 75 ? 1.944 1.074 14.152 1.00 88.75 75 GLU A CA 1
ATOM 615 C C . GLU A 1 75 ? 1.018 0.408 13.136 1.00 88.75 75 GLU A C 1
ATOM 617 O O . GLU A 1 75 ? 0.956 -0.821 13.049 1.00 88.75 75 GLU A O 1
ATOM 622 N N . VAL A 1 76 ? 0.285 1.212 12.367 1.00 89.06 76 VAL A N 1
ATOM 623 C CA . VAL A 1 76 ? -0.651 0.707 11.357 1.00 89.06 76 VAL A CA 1
ATOM 624 C C . VAL A 1 76 ? 0.111 0.125 10.165 1.00 89.06 76 VAL A C 1
ATOM 626 O O . VAL A 1 76 ? 0.722 0.856 9.389 1.00 89.06 76 VAL A O 1
ATOM 629 N N . ILE A 1 77 ? 0.007 -1.193 9.981 1.00 87.19 77 ILE A N 1
ATOM 630 C CA . ILE A 1 77 ? 0.690 -1.948 8.916 1.00 87.19 77 ILE A CA 1
ATOM 631 C C . ILE A 1 77 ? -0.242 -2.370 7.774 1.00 87.19 77 ILE A C 1
ATOM 633 O O . ILE A 1 77 ? 0.216 -2.700 6.683 1.00 87.19 77 ILE A O 1
ATOM 637 N N . SER A 1 78 ? -1.559 -2.364 7.991 1.00 88.12 78 SER A N 1
ATOM 638 C CA . SER A 1 78 ? -2.549 -2.652 6.947 1.00 88.12 78 SER A CA 1
ATOM 639 C C . SER A 1 78 ? -3.839 -1.880 7.186 1.00 88.12 78 SER A C 1
ATOM 641 O O . SER A 1 78 ? -4.258 -1.714 8.322 1.00 88.12 78 SER A O 1
ATOM 643 N N . ILE A 1 79 ? -4.499 -1.438 6.121 1.00 90.88 79 ILE A N 1
ATOM 644 C CA . ILE A 1 79 ? -5.777 -0.726 6.121 1.00 90.88 79 ILE A CA 1
ATOM 645 C C . ILE A 1 79 ? -6.656 -1.335 5.033 1.00 90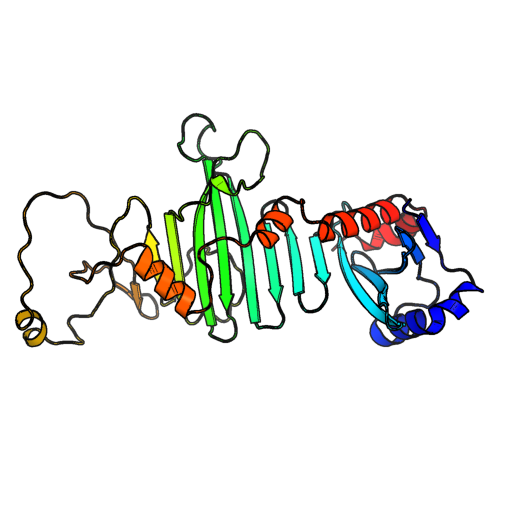.88 79 ILE A C 1
ATOM 647 O O . ILE A 1 79 ? -6.256 -1.405 3.874 1.00 90.88 79 ILE A O 1
ATOM 651 N N . THR A 1 80 ? -7.877 -1.706 5.385 1.00 88.75 80 THR A N 1
ATOM 652 C CA . THR A 1 80 ? -8.943 -2.035 4.439 1.00 88.75 80 THR A CA 1
ATOM 653 C C . THR A 1 80 ? -9.899 -0.854 4.373 1.00 88.75 80 THR A C 1
ATOM 655 O O . THR A 1 80 ? -10.510 -0.474 5.377 1.00 88.75 80 THR A O 1
ATOM 658 N N . ASN A 1 81 ? -10.012 -0.248 3.195 1.00 81.38 81 ASN A N 1
ATOM 659 C CA . ASN A 1 81 ? -10.881 0.897 2.955 1.00 81.38 81 ASN A CA 1
ATOM 660 C C . ASN A 1 81 ? -11.705 0.674 1.683 1.00 81.38 81 ASN A C 1
ATOM 662 O O . ASN A 1 81 ? -11.195 0.864 0.575 1.00 81.38 81 ASN A O 1
ATOM 666 N N . GLY A 1 82 ? -12.963 0.262 1.859 1.00 81.62 82 GLY A N 1
ATOM 667 C CA . GLY A 1 82 ? -13.794 -0.236 0.763 1.00 81.62 82 GLY A CA 1
ATOM 668 C C . GLY A 1 82 ? -13.107 -1.411 0.069 1.00 81.62 82 GLY A C 1
ATOM 669 O O . GLY A 1 82 ? -12.570 -2.296 0.731 1.00 81.62 82 GLY A O 1
ATOM 670 N N . ASP A 1 83 ? -13.025 -1.344 -1.255 1.00 82.94 83 ASP A N 1
ATOM 671 C CA . ASP A 1 83 ? -12.536 -2.431 -2.115 1.00 82.94 83 ASP A CA 1
ATOM 672 C C . ASP A 1 83 ? -11.000 -2.448 -2.257 1.00 82.94 83 ASP A C 1
ATOM 674 O O . ASP A 1 83 ? -10.439 -3.028 -3.195 1.00 82.94 83 ASP A O 1
ATOM 678 N N . LYS A 1 84 ? -10.294 -1.732 -1.372 1.00 85.88 84 LYS A N 1
ATOM 679 C CA . LYS A 1 84 ? -8.833 -1.620 -1.385 1.00 85.88 84 LYS A CA 1
ATOM 680 C C . LYS A 1 84 ? -8.235 -2.024 -0.051 1.00 85.88 84 LYS A C 1
ATOM 682 O O . LYS A 1 84 ? -8.517 -1.417 0.983 1.00 85.88 84 LYS A O 1
ATOM 687 N N . GLN A 1 85 ? -7.310 -2.972 -0.116 1.00 87.31 85 GLN A N 1
ATOM 688 C CA . GLN A 1 85 ? -6.386 -3.268 0.964 1.00 87.31 85 GLN A CA 1
ATOM 689 C C . GLN A 1 85 ? -5.069 -2.534 0.709 1.00 87.31 85 GLN A C 1
ATOM 691 O O . GLN A 1 85 ? -4.494 -2.615 -0.374 1.00 87.31 85 GLN A O 1
ATOM 696 N N . ILE A 1 86 ? -4.591 -1.807 1.707 1.00 90.12 86 ILE A N 1
ATOM 697 C CA . ILE A 1 86 ? -3.355 -1.034 1.685 1.00 90.12 86 ILE A CA 1
ATOM 698 C C . ILE A 1 86 ? -2.477 -1.594 2.783 1.00 90.12 86 ILE A C 1
ATOM 700 O O . ILE A 1 86 ? -2.916 -1.683 3.917 1.00 90.12 86 ILE A O 1
ATOM 704 N N . ASN A 1 87 ? -1.240 -1.929 2.473 1.00 88.25 87 ASN A N 1
ATOM 705 C CA . ASN A 1 87 ? -0.291 -2.441 3.441 1.00 88.25 87 ASN A CA 1
ATOM 706 C C . ASN A 1 87 ? 0.953 -1.569 3.408 1.00 88.25 87 ASN A C 1
ATOM 708 O O . ASN A 1 87 ? 1.427 -1.196 2.333 1.00 88.25 87 ASN A O 1
ATOM 712 N N . VAL A 1 88 ? 1.445 -1.229 4.587 1.00 85.25 88 VAL A N 1
ATOM 713 C CA . VAL A 1 88 ? 2.527 -0.276 4.801 1.00 85.25 88 VAL A CA 1
ATOM 714 C C . VAL A 1 88 ? 3.578 -0.967 5.655 1.00 85.25 88 VAL A C 1
ATOM 716 O O . VAL A 1 88 ? 3.264 -1.531 6.699 1.00 85.25 88 VAL A O 1
ATOM 719 N N . GLY A 1 89 ? 4.818 -0.942 5.189 1.00 82.69 89 GLY A N 1
ATOM 720 C CA . GLY A 1 89 ? 5.988 -1.322 5.967 1.00 82.69 89 GLY A CA 1
ATOM 721 C C . GLY A 1 89 ? 7.045 -0.227 5.901 1.00 82.69 89 GLY A C 1
ATOM 722 O O . GLY A 1 89 ? 6.874 0.773 5.205 1.00 82.69 89 GLY A O 1
ATOM 723 N N . ASP A 1 90 ? 8.160 -0.440 6.592 1.00 80.06 90 ASP A N 1
ATOM 724 C CA . ASP A 1 90 ? 9.190 0.586 6.816 1.00 80.06 90 ASP A CA 1
ATOM 725 C C . ASP A 1 90 ? 9.728 1.229 5.533 1.00 80.06 90 ASP A C 1
ATOM 727 O O . ASP A 1 90 ? 10.042 2.417 5.495 1.00 80.06 90 ASP A O 1
ATOM 731 N N . ASN A 1 91 ? 9.853 0.435 4.471 1.00 84.25 91 ASN A N 1
ATOM 732 C CA . ASN A 1 91 ? 10.404 0.864 3.191 1.00 84.25 91 ASN A CA 1
ATOM 733 C C . ASN A 1 91 ? 9.509 0.493 2.009 1.00 84.25 91 ASN A C 1
ATOM 735 O O . ASN A 1 91 ? 9.983 0.473 0.868 1.00 84.25 91 ASN A O 1
ATOM 739 N N . TYR A 1 92 ? 8.237 0.179 2.261 1.00 87.81 92 TYR A N 1
ATOM 740 C CA . TYR A 1 92 ? 7.322 -0.215 1.203 1.00 87.81 92 TYR A CA 1
ATOM 741 C C . TYR A 1 92 ? 5.871 0.153 1.486 1.00 87.81 92 TYR A C 1
ATOM 743 O O . TYR A 1 92 ? 5.404 0.164 2.619 1.00 87.81 92 TYR 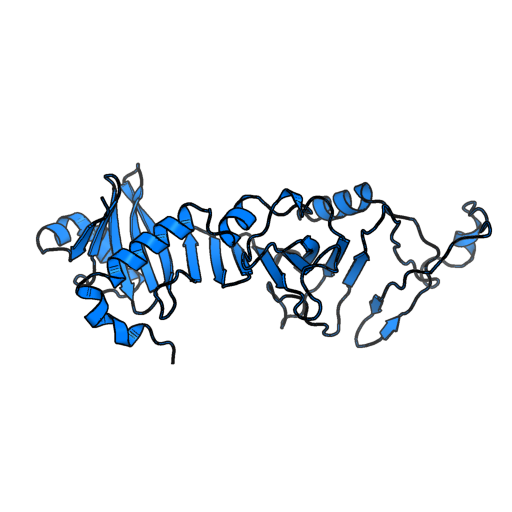A O 1
ATOM 751 N N . VAL A 1 93 ? 5.122 0.367 0.413 1.00 89.50 93 VAL A N 1
ATOM 752 C CA . VAL A 1 93 ? 3.661 0.344 0.431 1.00 89.50 93 VAL A CA 1
ATOM 753 C C . VAL A 1 93 ? 3.178 -0.561 -0.688 1.00 89.50 93 VAL A C 1
ATOM 755 O O . VAL A 1 93 ? 3.739 -0.551 -1.784 1.00 89.50 93 VAL A O 1
ATOM 758 N N . TYR A 1 94 ? 2.130 -1.334 -0.437 1.00 90.06 94 TYR A N 1
ATOM 759 C CA . TYR A 1 94 ? 1.434 -2.054 -1.492 1.00 90.06 94 TYR A CA 1
ATOM 760 C C . TYR A 1 94 ? -0.078 -1.950 -1.355 1.00 90.06 94 TYR A C 1
ATOM 762 O O . TYR A 1 94 ? -0.625 -1.909 -0.254 1.00 90.06 94 TYR A O 1
ATOM 770 N N . THR A 1 95 ? -0.762 -1.904 -2.491 1.00 89.88 95 THR A N 1
ATOM 771 C CA . THR A 1 95 ? -2.212 -1.815 -2.590 1.00 89.88 95 THR A CA 1
ATOM 772 C C . THR A 1 95 ? -2.748 -2.974 -3.422 1.00 89.88 95 THR A C 1
ATOM 774 O O . THR A 1 95 ? -2.184 -3.360 -4.447 1.00 89.88 95 THR A O 1
ATOM 777 N N . ILE A 1 96 ? -3.843 -3.559 -2.954 1.00 87.00 96 ILE A N 1
ATOM 778 C CA . ILE A 1 96 ? -4.586 -4.620 -3.625 1.00 87.00 96 ILE A CA 1
ATOM 779 C C . ILE A 1 96 ? -6.006 -4.100 -3.791 1.00 87.00 96 ILE A C 1
ATOM 781 O O . ILE A 1 96 ? -6.673 -3.809 -2.800 1.00 87.00 96 ILE A O 1
ATOM 785 N N . SER A 1 97 ? -6.447 -3.956 -5.037 1.00 85.81 97 SER A N 1
ATOM 786 C CA . SER A 1 97 ? -7.822 -3.586 -5.370 1.00 85.81 97 SER A CA 1
ATOM 787 C C . SER A 1 97 ? -8.612 -4.819 -5.799 1.00 85.81 97 SER A C 1
ATOM 789 O O . SER A 1 97 ? -8.057 -5.711 -6.446 1.00 85.81 97 SER A O 1
ATOM 791 N N . GLU A 1 98 ? -9.917 -4.840 -5.529 1.00 79.69 98 GLU A N 1
ATOM 792 C CA . GLU A 1 98 ? -10.810 -5.897 -6.036 1.00 79.69 98 GLU A CA 1
ATOM 793 C C . GLU A 1 98 ? -10.872 -5.960 -7.573 1.00 79.69 98 GLU A C 1
ATOM 795 O O . GLU A 1 98 ? -11.053 -7.040 -8.134 1.00 79.69 98 GLU A O 1
ATOM 800 N N . ASP A 1 99 ? -10.579 -4.850 -8.261 1.00 80.31 99 ASP A N 1
ATOM 801 C CA . ASP A 1 99 ? -10.462 -4.746 -9.726 1.00 80.31 99 ASP A CA 1
ATOM 802 C C . ASP A 1 99 ? -9.270 -5.520 -10.329 1.00 80.31 99 ASP A C 1
ATOM 804 O O . ASP A 1 99 ? -8.901 -5.306 -11.485 1.00 80.31 99 ASP A O 1
ATOM 808 N N . TYR A 1 100 ? -8.628 -6.408 -9.563 1.00 78.25 100 TYR A N 1
ATOM 809 C CA . TYR A 1 100 ? -7.476 -7.219 -9.976 1.00 78.25 100 TYR A CA 1
ATOM 810 C C . TYR A 1 100 ? -6.227 -6.408 -10.358 1.00 78.25 100 TYR A C 1
ATOM 812 O O . TYR A 1 100 ? -5.280 -6.969 -10.911 1.00 78.25 100 TYR A O 1
ATOM 820 N N . LYS A 1 101 ? -6.205 -5.111 -10.031 1.00 84.56 101 LYS A N 1
ATOM 821 C CA . LYS A 1 101 ? -5.050 -4.223 -10.179 1.00 84.56 101 LYS A CA 1
ATOM 822 C C . LYS A 1 101 ? -4.363 -4.044 -8.838 1.00 84.56 101 LYS A C 1
ATOM 824 O O . LYS A 1 101 ? -4.981 -3.602 -7.868 1.00 84.56 101 LYS A O 1
ATOM 829 N N . HIS A 1 102 ? -3.096 -4.422 -8.781 1.00 90.00 102 HIS A N 1
ATOM 830 C CA . HIS A 1 102 ? -2.275 -4.282 -7.588 1.00 90.00 102 HIS A CA 1
ATOM 831 C C . HIS A 1 102 ? -1.101 -3.347 -7.886 1.00 90.00 102 HIS A C 1
ATOM 833 O O . HIS A 1 102 ? -0.537 -3.402 -8.980 1.00 90.00 102 HIS A O 1
ATOM 839 N N . GLU A 1 103 ? -0.712 -2.526 -6.916 1.00 92.38 103 GLU A N 1
ATOM 840 C CA . GLU A 1 103 ? 0.387 -1.565 -7.049 1.00 92.38 103 GLU A CA 1
ATOM 841 C C . GLU A 1 103 ? 1.320 -1.669 -5.838 1.00 92.38 103 GLU A C 1
ATOM 843 O O . GLU A 1 103 ? 0.871 -1.896 -4.718 1.00 92.38 103 GLU A O 1
ATOM 848 N N . ALA A 1 104 ? 2.625 -1.515 -6.037 1.00 91.75 104 ALA A N 1
ATOM 849 C CA . ALA A 1 104 ? 3.604 -1.508 -4.958 1.00 91.75 104 ALA A CA 1
ATOM 850 C C . ALA A 1 104 ? 4.680 -0.464 -5.204 1.00 91.75 104 ALA A C 1
ATOM 852 O O . ALA A 1 104 ? 5.093 -0.253 -6.340 1.00 91.75 104 ALA A O 1
ATOM 853 N N . LEU A 1 105 ? 5.169 0.138 -4.131 1.00 92.94 105 LEU A N 1
ATOM 854 C CA . LEU A 1 105 ? 6.263 1.091 -4.153 1.00 92.94 105 LEU A CA 1
ATOM 855 C C . LEU A 1 105 ? 7.256 0.732 -3.050 1.00 92.94 105 LEU A C 1
ATOM 857 O O . LEU A 1 105 ? 6.850 0.580 -1.900 1.00 92.94 105 LEU A O 1
ATOM 861 N N . VAL A 1 106 ? 8.537 0.615 -3.396 1.00 91.38 106 VAL A N 1
ATOM 862 C CA . VAL A 1 106 ? 9.636 0.343 -2.454 1.00 91.38 106 VAL A CA 1
ATOM 863 C C . VAL A 1 106 ? 10.764 1.332 -2.651 1.00 91.38 106 VAL A C 1
ATOM 865 O O . VAL A 1 106 ? 11.075 1.698 -3.784 1.00 91.38 106 VAL A O 1
ATOM 868 N N . LEU A 1 107 ? 11.423 1.694 -1.552 1.00 90.12 107 LEU A N 1
ATOM 869 C CA . LEU A 1 107 ? 12.722 2.352 -1.571 1.00 90.12 107 LEU A CA 1
ATOM 870 C C . LEU A 1 107 ? 13.814 1.397 -1.079 1.00 90.12 107 LEU A C 1
ATOM 872 O O . LEU A 1 107 ? 13.756 0.861 0.030 1.00 90.12 107 LEU A O 1
ATOM 876 N N . TYR A 1 108 ? 14.851 1.236 -1.892 1.00 85.88 108 TYR A N 1
ATOM 877 C CA . TYR A 1 108 ? 16.087 0.563 -1.513 1.00 85.88 108 TYR A CA 1
ATOM 878 C C . TYR A 1 108 ? 17.177 1.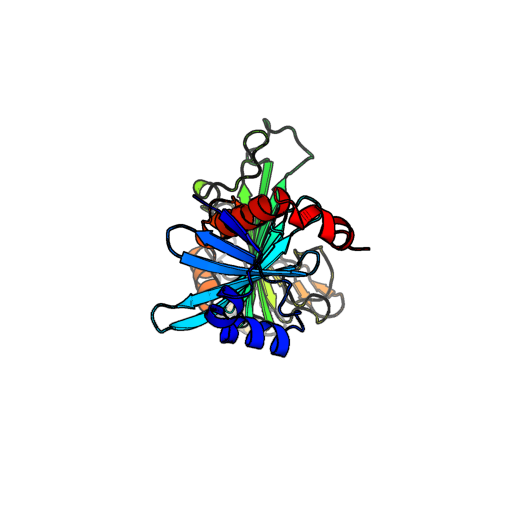603 -1.268 1.00 85.88 108 TYR A C 1
ATOM 880 O O . TYR A 1 108 ? 17.437 2.430 -2.142 1.00 85.88 108 TYR A O 1
ATOM 888 N N . LYS A 1 109 ? 17.841 1.540 -0.110 1.00 82.88 109 LYS A N 1
ATOM 889 C CA . LYS A 1 109 ? 19.078 2.288 0.144 1.00 82.88 109 LYS A CA 1
ATOM 890 C C . LYS A 1 109 ? 20.272 1.479 -0.360 1.00 82.88 109 LYS A C 1
ATOM 892 O O . LYS A 1 109 ? 20.329 0.263 -0.179 1.00 82.88 109 LYS A O 1
ATOM 897 N N . ASN A 1 110 ? 21.218 2.139 -1.020 1.00 73.00 110 ASN A N 1
ATOM 898 C CA . ASN A 1 110 ? 22.468 1.508 -1.417 1.00 73.00 110 ASN A CA 1
ATOM 899 C C . ASN A 1 110 ? 23.491 1.622 -0.279 1.00 73.00 110 ASN A C 1
ATOM 901 O O . ASN A 1 110 ? 24.246 2.584 -0.207 1.00 73.00 110 ASN A O 1
ATOM 905 N N . ASP A 1 111 ? 23.541 0.620 0.597 1.00 64.06 111 ASP A N 1
ATOM 906 C CA . ASP A 1 111 ? 24.408 0.634 1.787 1.00 64.06 111 ASP A CA 1
ATOM 907 C C . ASP A 1 111 ? 25.913 0.497 1.478 1.00 64.06 111 ASP A C 1
ATOM 909 O O . ASP A 1 111 ? 26.745 0.499 2.385 1.00 64.06 111 ASP A O 1
ATOM 913 N N . ARG A 1 112 ? 26.293 0.317 0.205 1.00 55.00 112 ARG A N 1
ATOM 914 C CA . ARG A 1 112 ? 27.667 -0.038 -0.186 1.00 55.00 112 ARG A CA 1
ATOM 915 C C . ARG A 1 112 ? 28.587 1.147 -0.462 1.00 55.00 112 ARG A C 1
ATOM 917 O O . ARG A 1 112 ? 29.774 0.914 -0.678 1.00 55.00 112 ARG A O 1
ATOM 924 N N . MET A 1 113 ? 28.088 2.381 -0.480 1.00 50.44 113 MET A N 1
ATOM 925 C CA . MET A 1 113 ? 28.894 3.556 -0.819 1.00 50.44 113 MET A CA 1
ATOM 926 C C . MET A 1 113 ? 28.507 4.764 0.049 1.00 50.44 113 MET A C 1
ATOM 928 O O . MET A 1 113 ? 27.320 4.951 0.311 1.00 50.44 113 MET A O 1
ATOM 932 N N . PRO A 1 114 ? 29.478 5.569 0.525 1.00 53.72 114 PRO A N 1
ATOM 933 C CA . PRO A 1 114 ? 29.192 6.750 1.335 1.00 53.72 114 PRO A CA 1
ATOM 934 C C . PRO A 1 114 ? 28.289 7.743 0.591 1.00 53.72 114 PRO A C 1
ATOM 936 O O . PRO A 1 114 ? 28.503 8.007 -0.591 1.00 53.72 114 PRO A O 1
ATOM 939 N N . ASP A 1 115 ? 27.324 8.335 1.305 1.00 55.50 115 ASP A N 1
ATOM 940 C CA . ASP A 1 115 ? 26.246 9.191 0.769 1.00 55.50 115 ASP A CA 1
ATOM 941 C C . ASP A 1 115 ? 26.715 10.419 -0.053 1.00 55.50 115 ASP A C 1
ATOM 943 O O . ASP A 1 115 ? 25.892 11.090 -0.670 1.00 55.50 115 ASP A O 1
ATOM 947 N N . PHE A 1 116 ? 28.013 10.740 -0.076 1.00 52.66 116 PHE A N 1
ATOM 948 C CA . PHE A 1 116 ? 28.572 11.939 -0.712 1.00 52.66 116 PHE A CA 1
ATOM 949 C C . PHE A 1 116 ? 29.297 11.698 -2.051 1.00 52.66 116 PHE A C 1
ATOM 951 O O . PHE A 1 116 ? 29.687 12.673 -2.688 1.00 52.66 116 PHE A O 1
ATOM 958 N N . GLU A 1 117 ? 29.486 10.447 -2.493 1.00 45.06 117 GLU A N 1
ATOM 959 C CA . GLU A 1 117 ? 30.260 10.128 -3.716 1.00 45.06 117 GLU A CA 1
ATOM 960 C C . GLU A 1 117 ? 29.414 9.651 -4.908 1.00 45.06 117 GLU A C 1
ATOM 962 O O . GLU A 1 117 ? 29.969 9.253 -5.933 1.00 45.06 117 GLU A O 1
ATOM 967 N N . ILE A 1 118 ? 28.083 9.665 -4.802 1.00 52.88 118 ILE A N 1
ATOM 968 C CA . ILE A 1 118 ? 27.202 9.067 -5.813 1.00 52.88 118 ILE A CA 1
ATOM 969 C C . ILE A 1 118 ? 26.174 10.078 -6.309 1.00 52.88 118 ILE A C 1
ATOM 971 O O . ILE A 1 118 ? 25.530 10.757 -5.512 1.00 52.88 118 ILE A O 1
ATOM 975 N N . ASP A 1 119 ? 25.948 10.090 -7.625 1.00 59.25 119 ASP A N 1
ATOM 976 C CA . ASP A 1 119 ? 24.825 10.802 -8.247 1.00 59.25 119 ASP A CA 1
ATOM 977 C C . ASP A 1 119 ? 23.466 10.305 -7.713 1.00 59.25 119 ASP A C 1
ATOM 979 O O . ASP A 1 119 ? 22.483 11.046 -7.762 1.00 59.25 119 ASP A O 1
ATOM 983 N N . SER A 1 120 ? 23.423 9.062 -7.193 1.00 68.88 120 SER A N 1
ATOM 984 C CA . SER A 1 120 ? 22.285 8.475 -6.483 1.00 68.88 120 SER A CA 1
ATOM 985 C C . SER A 1 120 ? 22.649 7.367 -5.489 1.00 68.88 120 SER A C 1
ATOM 987 O O . SER A 1 120 ? 23.386 6.437 -5.808 1.00 68.88 120 SER A O 1
ATOM 989 N N . ASN A 1 121 ? 22.094 7.443 -4.274 1.00 76.81 121 ASN A N 1
ATOM 990 C CA . ASN A 1 121 ? 22.296 6.487 -3.173 1.00 76.81 121 ASN A CA 1
ATOM 991 C C . ASN A 1 121 ? 21.039 5.653 -2.842 1.00 76.81 121 ASN A C 1
ATOM 993 O O . ASN A 1 121 ? 21.012 4.938 -1.835 1.00 76.81 121 ASN A O 1
ATOM 997 N N . GLY A 1 122 ? 20.005 5.702 -3.684 1.00 83.75 122 GLY A N 1
ATOM 998 C CA . GLY A 1 122 ? 18.776 4.941 -3.502 1.00 83.75 122 GLY A CA 1
ATOM 999 C C . GLY A 1 122 ? 18.057 4.618 -4.809 1.00 83.75 122 GLY A C 1
ATOM 1000 O O . GLY A 1 122 ? 18.237 5.278 -5.827 1.00 83.75 122 GLY A O 1
ATOM 1001 N N . ILE A 1 123 ? 17.224 3.580 -4.777 1.00 85.50 123 ILE A N 1
ATOM 1002 C CA . ILE A 1 123 ? 16.404 3.146 -5.912 1.00 85.50 123 ILE A CA 1
ATOM 1003 C C . ILE A 1 123 ? 14.954 3.087 -5.461 1.00 85.50 123 ILE A C 1
ATOM 1005 O O . ILE A 1 123 ? 14.634 2.383 -4.503 1.00 85.50 123 ILE A O 1
ATOM 1009 N N . VAL A 1 124 ? 14.081 3.784 -6.181 1.00 89.88 124 VAL A N 1
ATOM 1010 C CA . VAL A 1 124 ? 12.632 3.646 -6.025 1.00 89.88 124 VAL A CA 1
ATOM 1011 C C . VAL A 1 124 ? 12.125 2.661 -7.066 1.00 89.88 124 VAL A C 1
ATOM 1013 O O . VAL A 1 124 ? 12.353 2.850 -8.259 1.00 89.88 124 VAL A O 1
ATOM 1016 N N . GLU A 1 125 ? 11.440 1.613 -6.621 1.00 88.44 125 GLU A N 1
ATOM 1017 C CA . GLU A 1 125 ? 10.852 0.581 -7.473 1.00 88.44 125 GLU A CA 1
ATOM 1018 C C . GLU A 1 125 ? 9.327 0.645 -7.384 1.00 88.44 125 GLU A C 1
ATOM 1020 O O . GLU A 1 125 ? 8.752 0.478 -6.310 1.00 88.44 125 GLU A O 1
ATOM 1025 N N . TYR A 1 126 ? 8.682 0.894 -8.521 1.00 91.69 126 TYR A N 1
ATOM 1026 C CA . TYR A 1 126 ? 7.237 0.942 -8.675 1.00 91.69 126 TYR A CA 1
ATOM 1027 C C . TYR A 1 126 ? 6.765 -0.248 -9.501 1.00 91.69 126 TYR A C 1
ATOM 1029 O O . TYR A 1 126 ? 7.158 -0.417 -10.653 1.00 91.69 126 TYR A O 1
ATOM 1037 N N . MET A 1 127 ? 5.928 -1.087 -8.907 1.00 89.69 127 MET A N 1
ATOM 1038 C CA . MET A 1 127 ? 5.421 -2.305 -9.517 1.00 89.69 127 MET A CA 1
ATOM 1039 C C . MET A 1 127 ? 3.909 -2.228 -9.665 1.00 89.69 127 MET A C 1
ATOM 1041 O O . MET A 1 127 ? 3.204 -1.845 -8.738 1.00 89.69 127 MET A O 1
ATOM 1045 N N . GLN A 1 128 ? 3.411 -2.654 -10.817 1.00 91.25 128 GLN A N 1
ATOM 1046 C CA . GLN A 1 128 ? 1.993 -2.795 -11.106 1.00 91.25 128 GLN A CA 1
ATOM 1047 C C . GLN A 1 128 ? 1.734 -4.208 -11.613 1.00 91.25 128 GLN A C 1
ATOM 1049 O O . GLN A 1 128 ? 2.499 -4.735 -12.420 1.00 91.25 128 GLN A O 1
ATOM 1054 N N . TYR A 1 129 ? 0.656 -4.827 -11.151 1.00 88.31 129 TYR A N 1
ATOM 1055 C CA . TYR A 1 129 ? 0.247 -6.152 -11.594 1.00 88.31 129 TYR A CA 1
ATOM 1056 C C . TYR A 1 129 ? -1.239 -6.153 -11.926 1.00 88.31 129 TYR A C 1
ATOM 1058 O O . TYR A 1 129 ? -2.072 -5.854 -11.072 1.00 88.31 129 TYR A O 1
ATOM 1066 N N . ASP A 1 130 ? -1.554 -6.506 -13.168 1.00 86.12 130 ASP A N 1
ATOM 1067 C CA . ASP A 1 130 ? -2.908 -6.810 -13.605 1.00 86.12 130 ASP A CA 1
ATOM 1068 C C . ASP A 1 130 ? -3.090 -8.327 -13.569 1.00 86.12 130 ASP A C 1
ATOM 1070 O O . ASP A 1 130 ? -2.611 -9.063 -14.437 1.00 86.12 130 ASP A O 1
ATOM 1074 N N . LYS A 1 131 ? -3.803 -8.802 -12.550 1.00 83.00 131 LYS A N 1
ATOM 1075 C CA . LYS A 1 131 ? -4.079 -10.226 -12.354 1.00 83.00 131 LYS A CA 1
ATOM 1076 C C . LYS A 1 131 ? -5.076 -10.782 -13.376 1.00 83.00 131 LYS A C 1
ATOM 1078 O O . LYS A 1 131 ? -5.084 -11.993 -13.593 1.00 83.00 131 LYS A O 1
ATOM 1083 N N . LYS A 1 132 ? -5.903 -9.944 -14.011 1.00 83.94 132 LYS A N 1
ATOM 1084 C CA . LYS A 1 132 ? -6.846 -10.376 -15.054 1.00 83.94 132 LYS A CA 1
ATOM 1085 C C . LYS A 1 132 ? -6.106 -10.724 -16.342 1.00 83.94 132 LYS A C 1
ATOM 1087 O O . LYS A 1 132 ? -6.404 -11.748 -16.951 1.00 83.94 132 LYS A O 1
ATOM 1092 N N . ASN A 1 133 ? -5.146 -9.887 -16.729 1.00 80.81 133 ASN A N 1
ATOM 1093 C CA . ASN A 1 133 ? -4.329 -10.091 -17.928 1.00 80.81 133 ASN A CA 1
ATOM 1094 C C . ASN A 1 133 ? -3.039 -10.889 -17.659 1.00 80.81 133 ASN A C 1
ATOM 1096 O O . ASN A 1 133 ? -2.373 -11.313 -18.600 1.00 80.81 133 ASN A O 1
ATOM 1100 N N . ASP A 1 134 ? -2.710 -11.123 -16.386 1.00 75.31 134 ASP A N 1
ATOM 1101 C CA . ASP A 1 134 ? -1.481 -11.772 -15.915 1.00 75.31 134 ASP A CA 1
ATOM 1102 C C . ASP A 1 134 ? -0.211 -11.089 -16.449 1.00 75.31 134 ASP A C 1
ATOM 1104 O O . ASP A 1 134 ? 0.723 -11.732 -16.943 1.00 75.31 134 ASP A O 1
ATOM 1108 N N . VAL A 1 135 ? -0.217 -9.755 -16.361 1.00 76.81 135 VAL A N 1
ATOM 1109 C CA . VAL A 1 135 ? 0.873 -8.875 -16.791 1.00 76.81 135 VAL A CA 1
ATOM 1110 C C . VAL A 1 135 ? 1.369 -8.066 -15.604 1.00 76.81 135 VAL A C 1
ATOM 1112 O O . VAL A 1 135 ? 0.583 -7.468 -14.867 1.00 76.81 135 VAL A O 1
ATOM 1115 N N . ARG A 1 136 ? 2.688 -8.031 -15.431 1.00 78.94 136 ARG A N 1
ATOM 1116 C CA . ARG A 1 136 ? 3.383 -7.239 -14.420 1.00 78.94 136 ARG A CA 1
ATOM 1117 C C . ARG A 1 136 ? 4.296 -6.227 -15.095 1.00 78.94 136 ARG A C 1
ATOM 1119 O O . ARG A 1 136 ? 5.077 -6.586 -15.972 1.00 78.94 136 ARG A O 1
ATOM 1126 N N . VAL A 1 137 ? 4.226 -4.980 -14.649 1.00 79.94 137 VAL A N 1
ATOM 1127 C CA . VAL A 1 137 ? 5.128 -3.900 -15.054 1.00 79.94 137 VAL A CA 1
ATOM 1128 C C . VAL A 1 137 ? 5.899 -3.434 -13.832 1.00 79.94 137 VAL A C 1
ATOM 1130 O O . VAL A 1 137 ? 5.330 -3.246 -12.761 1.00 79.94 137 VAL A O 1
ATOM 1133 N N . LEU A 1 138 ? 7.200 -3.249 -13.987 1.00 81.06 138 LEU A N 1
ATOM 1134 C CA . LEU A 1 138 ? 8.079 -2.702 -12.970 1.00 81.06 138 LEU A CA 1
ATOM 1135 C C . LEU A 1 138 ? 8.843 -1.536 -13.572 1.00 81.06 138 LEU A C 1
ATOM 1137 O O . LEU A 1 138 ? 9.379 -1.637 -14.670 1.00 81.06 138 LEU A O 1
ATOM 1141 N N . VAL A 1 139 ? 8.904 -0.445 -12.829 1.00 81.75 139 VAL A N 1
ATOM 1142 C CA . VAL A 1 139 ? 9.564 0.797 -13.203 1.00 81.75 139 VAL A CA 1
ATOM 1143 C C . VAL A 1 139 ? 10.519 1.167 -12.075 1.00 81.75 139 VAL A C 1
ATOM 1145 O O . VAL A 1 139 ? 10.144 1.095 -10.906 1.00 81.75 139 VAL A O 1
ATOM 1148 N N . ARG A 1 140 ? 11.762 1.539 -12.391 1.00 81.31 140 ARG A N 1
ATOM 1149 C CA . ARG A 1 140 ? 12.724 2.019 -11.390 1.00 81.31 140 ARG A CA 1
ATOM 1150 C C . ARG A 1 140 ? 13.210 3.420 -11.688 1.00 81.31 140 ARG A C 1
ATOM 1152 O O . ARG A 1 140 ? 13.467 3.776 -12.839 1.00 81.31 140 ARG A O 1
ATOM 1159 N N . TYR A 1 141 ? 13.423 4.149 -10.605 1.00 82.94 141 TYR A N 1
ATOM 1160 C CA . TYR A 1 141 ? 13.916 5.513 -10.575 1.00 82.94 141 TYR A CA 1
ATOM 1161 C C . TYR A 1 141 ? 15.146 5.595 -9.686 1.00 82.94 141 TYR A C 1
ATOM 1163 O O . TYR A 1 141 ? 15.217 4.934 -8.646 1.00 82.94 141 TYR A O 1
ATOM 1171 N N . ASN A 1 142 ? 16.104 6.418 -10.100 1.00 82.44 142 ASN A N 1
ATOM 1172 C CA . ASN A 1 142 ? 17.184 6.820 -9.217 1.00 82.44 142 ASN A CA 1
ATOM 1173 C C . ASN A 1 142 ? 16.605 7.768 -8.169 1.00 82.44 142 ASN A C 1
ATOM 1175 O O . ASN A 1 142 ? 15.727 8.575 -8.469 1.00 82.44 142 ASN A O 1
ATOM 1179 N N . HIS A 1 143 ? 17.089 7.666 -6.941 1.00 86.38 143 HIS A N 1
ATOM 1180 C CA . HIS A 1 143 ? 16.636 8.512 -5.849 1.00 86.38 143 HIS A CA 1
ATOM 1181 C C . HIS A 1 143 ? 17.804 8.927 -4.968 1.00 86.38 143 HIS A C 1
ATOM 1183 O O . HIS A 1 143 ? 18.714 8.136 -4.714 1.00 86.38 143 HIS A O 1
ATOM 1189 N N . ASN A 1 144 ? 17.755 10.168 -4.490 1.00 82.06 144 ASN A N 1
ATOM 1190 C CA . ASN A 1 144 ? 18.748 10.709 -3.573 1.00 82.06 144 ASN A CA 1
ATOM 1191 C C . ASN A 1 144 ? 18.124 10.787 -2.182 1.00 82.06 144 ASN A C 1
ATOM 1193 O O . ASN A 1 144 ? 17.225 11.584 -1.912 1.00 82.06 144 ASN A O 1
ATOM 1197 N N . ILE A 1 145 ? 18.581 9.900 -1.311 1.00 81.00 145 ILE A N 1
ATOM 1198 C CA . ILE A 1 145 ? 18.236 9.833 0.100 1.00 81.00 145 ILE A CA 1
ATOM 1199 C C . ILE A 1 145 ? 19.086 10.884 0.814 1.00 81.00 145 ILE A C 1
ATOM 1201 O O . ILE A 1 145 ? 20.312 10.781 0.863 1.00 81.00 145 ILE A O 1
ATOM 1205 N N . TYR A 1 146 ? 18.432 11.909 1.358 1.00 71.94 146 TYR A N 1
ATOM 1206 C CA . TYR A 1 146 ? 19.097 12.972 2.107 1.00 71.94 146 TYR A CA 1
ATOM 1207 C C . TYR A 1 146 ? 19.047 12.681 3.610 1.00 71.94 146 TYR A C 1
ATOM 1209 O O . TYR A 1 146 ? 17.974 12.642 4.219 1.00 71.94 146 TYR A O 1
ATOM 1217 N N . GLY A 1 147 ? 20.223 12.515 4.221 1.00 69.38 147 GLY A N 1
ATOM 1218 C CA . GLY A 1 147 ? 20.355 12.212 5.647 1.00 69.38 147 GLY A CA 1
ATOM 1219 C C . GLY A 1 147 ? 19.724 10.866 6.024 1.00 69.38 147 GLY A C 1
ATOM 1220 O O . GLY A 1 147 ? 19.800 9.900 5.271 1.00 69.38 147 GLY A O 1
ATOM 1221 N N . ASN A 1 148 ? 19.070 10.812 7.188 1.00 64.88 148 ASN A N 1
ATOM 1222 C CA . ASN A 1 148 ? 18.353 9.618 7.665 1.00 64.88 148 ASN A CA 1
ATOM 1223 C C . ASN A 1 148 ? 16.873 9.584 7.229 1.00 64.88 148 ASN A C 1
ATOM 1225 O O . ASN A 1 148 ? 16.089 8.812 7.774 1.00 64.88 148 ASN A O 1
ATOM 1229 N N . SER A 1 149 ? 16.460 10.439 6.286 1.00 74.50 149 SER A N 1
ATOM 1230 C CA . SER A 1 149 ? 15.077 10.479 5.803 1.00 74.50 149 SER A CA 1
ATOM 1231 C C . SER A 1 149 ? 14.877 9.476 4.671 1.00 74.50 149 SER A C 1
ATOM 1233 O O . SER A 1 149 ? 15.380 9.679 3.570 1.00 74.50 149 SER A O 1
ATOM 1235 N N . MET A 1 150 ? 14.085 8.430 4.911 1.00 83.62 150 MET A N 1
ATOM 1236 C CA . MET A 1 150 ? 13.685 7.446 3.893 1.00 83.62 150 MET A CA 1
ATOM 1237 C C . MET A 1 150 ? 12.519 7.932 3.016 1.00 83.62 150 MET A C 1
ATOM 1239 O O . MET A 1 150 ? 11.809 7.120 2.430 1.00 83.62 150 MET A O 1
ATOM 1243 N N . GLN A 1 151 ? 12.295 9.247 2.927 1.00 89.00 151 GLN A N 1
ATOM 1244 C CA . GLN A 1 151 ? 11.221 9.822 2.120 1.00 89.00 151 GLN A CA 1
ATOM 1245 C C . GLN A 1 151 ? 11.538 9.778 0.623 1.00 89.00 151 GLN A C 1
ATOM 1247 O O . GLN A 1 151 ? 12.674 10.000 0.196 1.00 89.00 151 GLN A O 1
ATOM 1252 N N . ILE A 1 152 ? 10.497 9.562 -0.181 1.00 89.12 152 ILE A N 1
ATOM 1253 C CA . ILE A 1 152 ? 10.550 9.665 -1.640 1.00 89.12 152 ILE A CA 1
ATOM 1254 C C . ILE A 1 152 ? 10.092 11.062 -2.052 1.00 89.12 152 ILE A C 1
ATOM 1256 O O . ILE A 1 152 ? 8.978 11.492 -1.736 1.00 89.12 152 ILE A O 1
ATOM 1260 N N . TYR A 1 153 ? 10.944 11.763 -2.792 1.00 86.19 153 TYR A N 1
ATOM 1261 C CA . TYR A 1 153 ? 10.683 13.110 -3.274 1.00 86.19 153 TYR A CA 1
ATOM 1262 C C . TYR A 1 153 ? 10.230 13.047 -4.737 1.00 86.19 153 TYR A C 1
ATOM 1264 O O . TYR A 1 153 ? 10.996 12.564 -5.571 1.00 86.19 153 TYR A O 1
ATOM 1272 N N . PRO A 1 154 ? 9.026 13.548 -5.079 1.00 86.44 154 PRO A N 1
ATOM 1273 C CA . PRO A 1 154 ? 8.478 13.421 -6.431 1.00 86.44 154 PRO A CA 1
ATOM 1274 C C . PRO A 1 154 ? 9.392 13.953 -7.541 1.00 86.44 154 PRO A C 1
ATOM 1276 O O . PRO A 1 154 ? 9.443 13.375 -8.617 1.00 86.44 154 PRO A O 1
ATOM 1279 N N . TYR A 1 155 ? 10.161 15.013 -7.276 1.00 82.44 155 TYR A N 1
ATOM 1280 C CA . TYR A 1 155 ? 11.047 15.620 -8.273 1.00 82.44 155 TYR A CA 1
ATOM 1281 C C . TYR A 1 155 ? 12.263 14.749 -8.650 1.00 82.44 155 TYR A C 1
ATOM 1283 O O . TYR A 1 155 ? 12.904 15.027 -9.656 1.00 82.44 155 TYR A O 1
ATOM 1291 N N . HIS A 1 156 ? 12.582 13.693 -7.888 1.00 80.62 156 HIS A N 1
ATOM 1292 C CA . HIS A 1 156 ? 13.580 12.691 -8.297 1.00 80.62 156 HIS A CA 1
ATOM 1293 C C . HIS A 1 156 ? 13.012 11.649 -9.272 1.00 80.62 156 HIS A C 1
ATOM 1295 O O . HIS A 1 156 ? 13.767 10.920 -9.906 1.00 80.62 156 HIS A O 1
ATOM 1301 N N . LEU A 1 157 ? 11.685 11.566 -9.399 1.00 83.19 157 LEU A N 1
ATOM 1302 C CA . LEU A 1 157 ? 10.993 10.521 -10.156 1.00 83.19 157 LEU A CA 1
ATOM 1303 C C . LEU A 1 157 ? 10.682 10.936 -11.605 1.00 83.19 157 LEU A C 1
ATOM 1305 O O . LEU A 1 157 ? 9.820 10.339 -12.243 1.00 83.19 157 LEU A O 1
ATOM 1309 N N . ASP A 1 158 ? 11.366 11.958 -12.125 1.00 70.38 158 ASP A N 1
ATOM 1310 C CA . ASP A 1 158 ? 11.070 12.567 -13.430 1.00 70.38 158 ASP A CA 1
ATOM 1311 C C . ASP A 1 158 ? 11.304 11.609 -14.612 1.00 70.38 158 ASP A C 1
ATOM 1313 O O . ASP A 1 158 ? 10.518 11.549 -15.564 1.00 70.38 158 ASP A O 1
ATOM 1317 N N . MET A 1 159 ? 12.366 10.797 -14.545 1.00 70.62 159 MET A N 1
ATOM 1318 C CA . MET A 1 159 ? 12.660 9.815 -15.584 1.00 70.62 159 MET A CA 1
ATOM 1319 C C . MET A 1 159 ? 12.970 8.447 -14.979 1.00 70.62 159 MET A C 1
ATOM 1321 O O . MET A 1 159 ? 13.914 8.330 -14.190 1.00 70.62 159 MET A O 1
ATOM 1325 N N . PRO A 1 160 ? 12.226 7.390 -15.355 1.00 74.81 160 PRO A N 1
ATOM 1326 C CA . PRO A 1 160 ? 12.646 6.048 -15.001 1.00 74.81 160 PRO A CA 1
ATOM 1327 C C . PRO A 1 160 ? 13.978 5.762 -15.689 1.00 74.81 160 PRO A C 1
ATOM 1329 O O . PRO A 1 160 ? 14.211 6.220 -16.805 1.00 74.81 160 PRO A O 1
ATOM 1332 N N . TYR A 1 161 ? 14.856 5.004 -15.042 1.00 68.81 161 TYR A N 1
ATOM 1333 C CA . TYR A 1 161 ? 16.084 4.510 -15.674 1.00 68.81 161 TYR A CA 1
ATOM 1334 C C . TYR A 1 161 ? 15.960 3.041 -16.071 1.00 68.81 161 TYR A C 1
ATOM 1336 O O . TYR A 1 161 ? 16.779 2.543 -16.842 1.00 68.81 161 TYR A O 1
ATOM 1344 N N . TYR A 1 162 ? 14.948 2.344 -15.557 1.00 69.69 162 TYR A N 1
ATOM 1345 C CA . TYR A 1 162 ? 14.711 0.947 -15.862 1.00 69.69 162 TYR A CA 1
ATOM 1346 C C . TYR A 1 162 ? 13.225 0.621 -15.884 1.00 69.69 162 TYR A C 1
ATOM 1348 O O . TYR A 1 162 ? 12.442 1.157 -15.099 1.00 69.69 162 TYR A O 1
ATOM 1356 N N . LEU A 1 163 ? 12.862 -0.288 -16.776 1.00 69.50 163 LEU A N 1
ATOM 1357 C CA . LEU A 1 163 ? 11.509 -0.756 -16.965 1.00 69.50 163 LEU A CA 1
ATOM 1358 C C . LEU A 1 163 ? 11.536 -2.235 -17.342 1.00 69.50 163 LEU A C 1
ATOM 1360 O O . LEU A 1 163 ? 12.361 -2.666 -18.140 1.00 69.50 163 LEU A O 1
ATOM 1364 N N . SER A 1 164 ? 10.647 -3.018 -16.748 1.00 71.31 164 SER A N 1
ATOM 1365 C CA . SER A 1 164 ? 10.491 -4.442 -17.021 1.00 71.31 164 SER A CA 1
ATOM 1366 C C . SER A 1 164 ? 9.020 -4.758 -17.211 1.00 71.31 164 SER A C 1
ATOM 1368 O O . SER A 1 164 ? 8.197 -4.375 -16.382 1.00 71.31 164 SER A O 1
ATOM 1370 N N . MET A 1 165 ? 8.695 -5.506 -18.260 1.00 70.81 165 MET A N 1
ATOM 1371 C CA . MET A 1 165 ? 7.364 -6.069 -18.475 1.00 70.81 165 MET A CA 1
ATOM 1372 C C . MET A 1 165 ? 7.446 -7.587 -18.489 1.00 70.81 165 MET A C 1
ATOM 1374 O O . MET A 1 165 ? 8.300 -8.168 -19.155 1.00 70.81 165 MET A O 1
ATOM 1378 N N . GLU A 1 166 ? 6.546 -8.229 -17.764 1.00 68.75 166 GLU A N 1
ATOM 1379 C CA . GLU A 1 166 ? 6.490 -9.675 -17.623 1.00 68.75 166 GLU A CA 1
ATOM 1380 C C . GLU A 1 166 ? 5.066 -10.156 -17.863 1.00 68.75 166 GLU A C 1
ATOM 1382 O O . GLU A 1 166 ? 4.109 -9.600 -17.325 1.00 68.75 166 GLU A O 1
ATOM 1387 N N . SER A 1 167 ? 4.932 -11.203 -18.671 1.00 66.75 167 SER A N 1
ATOM 1388 C CA . SER A 1 167 ? 3.651 -11.855 -18.944 1.00 66.75 167 SER A CA 1
ATOM 1389 C C . SER A 1 167 ? 3.672 -13.296 -18.444 1.00 66.75 167 SER A C 1
ATOM 1391 O O . SER A 1 167 ? 4.724 -13.939 -18.454 1.00 66.75 167 SER A O 1
ATOM 1393 N N . LYS A 1 168 ? 2.500 -13.815 -18.054 1.00 66.50 168 LYS A N 1
ATOM 1394 C CA . LYS A 1 168 ? 2.323 -15.183 -17.529 1.00 66.50 168 LYS A CA 1
ATOM 1395 C C . LYS A 1 168 ? 3.115 -15.420 -16.237 1.00 66.50 168 LYS A C 1
ATOM 1397 O O . LYS A 1 168 ? 3.896 -16.370 -16.143 1.00 66.50 168 LYS A O 1
ATOM 1402 N N . VAL A 1 169 ? 2.920 -14.547 -15.249 1.00 65.12 169 VAL A N 1
ATOM 1403 C CA . VAL A 1 169 ? 3.624 -14.609 -13.961 1.00 65.12 169 VAL A CA 1
ATOM 1404 C C . VAL A 1 169 ? 3.356 -15.966 -13.289 1.00 65.12 169 VAL A C 1
ATOM 1406 O O . VAL A 1 169 ? 2.213 -16.436 -13.224 1.00 65.12 169 VAL A O 1
ATOM 1409 N N . SER A 1 170 ? 4.407 -16.639 -12.796 1.00 58.25 170 SER A N 1
ATOM 1410 C CA . SER A 1 170 ? 4.278 -18.017 -12.289 1.00 58.25 170 SER A CA 1
ATOM 1411 C C . SER A 1 170 ? 3.217 -18.093 -11.197 1.00 58.25 170 SER A C 1
ATOM 1413 O O . SER A 1 170 ? 3.071 -17.177 -10.390 1.00 58.25 170 SER A O 1
ATOM 1415 N N . LYS A 1 171 ? 2.528 -19.237 -11.071 1.00 58.28 171 LYS A N 1
ATOM 1416 C CA . LYS A 1 171 ? 1.579 -19.470 -9.964 1.00 58.28 171 LYS A CA 1
ATOM 1417 C C . LYS A 1 171 ? 2.184 -19.198 -8.576 1.00 58.28 171 LYS A C 1
ATOM 1419 O O . LYS A 1 171 ? 1.434 -18.852 -7.669 1.00 58.28 171 LYS A O 1
ATOM 1424 N N . ARG A 1 172 ? 3.506 -19.350 -8.417 1.00 53.88 172 ARG A N 1
ATOM 1425 C CA . ARG A 1 172 ? 4.251 -19.112 -7.170 1.00 53.88 172 ARG A CA 1
ATOM 1426 C C . ARG A 1 172 ? 4.566 -17.628 -6.931 1.00 53.88 172 ARG A C 1
ATOM 1428 O O . ARG A 1 172 ? 4.736 -17.229 -5.775 1.00 53.88 172 ARG A O 1
ATOM 1435 N N . ASP A 1 173 ? 4.612 -16.831 -7.994 1.00 57.69 173 ASP A N 1
ATOM 1436 C CA . ASP A 1 173 ? 4.981 -15.411 -7.983 1.00 57.69 173 ASP A CA 1
ATOM 1437 C C . ASP A 1 173 ? 3.821 -14.473 -8.333 1.00 57.69 173 ASP A C 1
ATOM 1439 O O . ASP A 1 173 ? 4.021 -13.262 -8.402 1.00 57.69 173 ASP A O 1
ATOM 1443 N N . ARG A 1 174 ? 2.604 -15.014 -8.492 1.00 58.78 174 ARG A N 1
ATOM 1444 C CA . ARG A 1 174 ? 1.357 -14.241 -8.578 1.00 58.78 174 ARG A CA 1
ATOM 1445 C C . ARG A 1 174 ? 1.274 -13.271 -7.399 1.00 58.78 174 ARG A C 1
ATOM 1447 O O . ARG A 1 174 ? 1.165 -13.699 -6.251 1.00 58.78 174 ARG A O 1
ATOM 1454 N N . GLY A 1 175 ? 1.309 -11.975 -7.697 1.00 58.06 175 GLY A N 1
ATOM 1455 C CA . GLY A 1 175 ? 1.303 -10.897 -6.709 1.00 58.06 175 GLY A CA 1
ATOM 1456 C C . GLY A 1 175 ? 2.500 -9.951 -6.835 1.00 58.06 175 GLY A C 1
ATOM 1457 O O . GLY A 1 175 ? 3.290 -10.013 -7.776 1.00 58.06 175 GLY A O 1
ATOM 1458 N N . LEU A 1 176 ? 2.624 -9.050 -5.863 1.00 59.50 176 LEU A N 1
ATOM 1459 C CA . LEU A 1 176 ? 3.619 -7.974 -5.839 1.00 59.50 176 LEU A CA 1
ATOM 1460 C C . LEU A 1 176 ? 4.923 -8.417 -5.161 1.00 59.50 176 LEU A C 1
ATOM 1462 O O . LEU A 1 176 ? 5.409 -7.784 -4.228 1.00 59.50 176 LEU A O 1
ATOM 1466 N N . LYS A 1 177 ? 5.486 -9.551 -5.589 1.00 60.56 177 LYS A N 1
ATOM 1467 C CA . LYS A 1 177 ? 6.840 -9.921 -5.164 1.00 60.56 177 LYS A CA 1
ATOM 1468 C C . LYS A 1 177 ? 7.839 -9.114 -5.983 1.00 60.56 177 LYS A C 1
ATOM 1470 O O . LYS A 1 177 ? 7.930 -9.319 -7.193 1.00 60.56 177 LYS A O 1
ATOM 1475 N N . PHE A 1 178 ? 8.585 -8.231 -5.320 1.00 57.53 178 PHE A N 1
ATOM 1476 C CA . PHE A 1 178 ? 9.735 -7.547 -5.915 1.00 57.53 178 PHE A CA 1
ATOM 1477 C C . PHE A 1 178 ? 10.682 -8.579 -6.521 1.00 57.53 178 PHE A C 1
ATOM 1479 O O . PHE A 1 178 ? 10.914 -9.638 -5.928 1.00 57.53 178 PHE A O 1
ATOM 1486 N N . LEU A 1 179 ? 11.159 -8.309 -7.738 1.00 48.53 179 LEU A N 1
ATOM 1487 C CA . LEU A 1 179 ? 11.892 -9.283 -8.543 1.00 48.53 179 LEU A CA 1
ATOM 1488 C C . LEU A 1 179 ? 13.223 -9.650 -7.869 1.00 48.53 179 LEU A C 1
ATOM 1490 O O . LEU A 1 179 ? 14.260 -9.039 -8.119 1.00 48.53 179 LEU A O 1
ATOM 1494 N N . GLY A 1 180 ? 13.221 -10.712 -7.065 1.00 41.50 180 GLY A N 1
ATOM 1495 C CA . GLY A 1 180 ? 14.410 -11.528 -6.872 1.00 41.50 180 GLY A CA 1
ATOM 1496 C C . GLY A 1 180 ? 14.663 -12.267 -8.181 1.00 41.50 180 GLY A C 1
ATOM 1497 O O . GLY A 1 180 ? 13.767 -12.952 -8.660 1.00 41.50 180 GLY A O 1
ATOM 1498 N N . TRP A 1 181 ? 15.843 -12.101 -8.782 1.00 37.88 181 TRP A N 1
ATOM 1499 C CA . TRP A 1 181 ? 16.273 -12.838 -9.979 1.00 37.88 181 TRP A CA 1
ATOM 1500 C C . TRP A 1 181 ? 15.970 -14.340 -9.837 1.00 37.88 181 TRP A C 1
ATOM 1502 O O . TRP A 1 181 ? 16.741 -15.052 -9.194 1.00 37.88 181 TRP A O 1
ATOM 1512 N N . LYS A 1 182 ? 14.856 -14.825 -10.399 1.00 34.47 182 LYS A N 1
ATOM 1513 C CA . LYS A 1 182 ? 14.540 -16.252 -10.522 1.00 34.47 182 LYS A CA 1
ATOM 1514 C C . LYS A 1 182 ? 13.746 -16.536 -11.794 1.00 34.47 182 LYS A C 1
ATOM 1516 O O . LYS A 1 182 ? 13.032 -15.684 -12.309 1.00 34.47 182 LYS A O 1
ATOM 1521 N N . ASP A 1 183 ? 13.993 -17.746 -12.274 1.00 36.47 183 ASP A N 1
ATOM 1522 C CA . ASP A 1 183 ? 13.849 -18.251 -13.636 1.00 36.47 183 ASP A CA 1
ATOM 1523 C C . ASP A 1 183 ? 12.412 -18.356 -14.176 1.00 36.47 183 ASP A C 1
ATOM 1525 O O . ASP A 1 183 ? 11.473 -18.540 -13.404 1.00 36.47 183 ASP A O 1
ATOM 1529 N N . SER A 1 184 ? 12.308 -18.400 -15.518 1.00 34.88 184 SER A N 1
ATOM 1530 C CA . SER A 1 184 ? 11.215 -18.949 -16.360 1.00 34.88 184 SER A CA 1
ATOM 1531 C C . SER A 1 184 ? 10.083 -18.022 -16.854 1.00 34.88 184 SER A C 1
ATOM 1533 O O . SER A 1 184 ? 8.921 -18.422 -16.860 1.00 34.88 184 SER A O 1
ATOM 1535 N N . PHE A 1 185 ? 10.399 -16.823 -17.374 1.00 40.75 185 PHE A N 1
ATOM 1536 C CA . PHE A 1 185 ? 9.379 -15.900 -17.920 1.00 40.75 185 PHE A CA 1
ATOM 1537 C C . PHE A 1 185 ? 9.737 -15.262 -19.264 1.00 40.75 185 PHE A C 1
ATOM 1539 O O . PHE A 1 185 ? 10.905 -15.008 -19.558 1.00 40.75 185 PHE A O 1
ATOM 1546 N N . TYR A 1 186 ? 8.699 -14.909 -20.034 1.00 41.19 186 TYR A N 1
ATOM 1547 C CA . TYR A 1 186 ? 8.823 -13.923 -21.107 1.00 41.19 186 TYR A CA 1
ATOM 1548 C C . TYR A 1 186 ? 8.863 -12.535 -20.471 1.00 41.19 186 TYR A C 1
ATOM 1550 O O . TYR A 1 186 ? 7.835 -11.995 -20.050 1.00 41.19 186 TYR A O 1
ATOM 1558 N N . ARG A 1 187 ? 10.078 -12.001 -20.373 1.00 41.00 187 ARG A N 1
ATOM 1559 C CA . ARG A 1 187 ? 10.396 -10.721 -19.752 1.00 41.00 187 ARG A CA 1
ATOM 1560 C C . ARG A 1 187 ? 11.053 -9.804 -20.773 1.00 41.00 187 ARG A C 1
ATOM 1562 O O . ARG A 1 187 ? 11.948 -10.232 -21.499 1.00 41.00 187 ARG A O 1
ATOM 1569 N N . PHE A 1 188 ? 10.627 -8.550 -20.784 1.00 48.19 188 PHE A N 1
ATOM 1570 C CA . PHE A 1 188 ? 11.209 -7.492 -21.598 1.00 48.19 188 PHE A CA 1
ATOM 1571 C C . PHE A 1 188 ? 11.775 -6.417 -20.679 1.00 48.19 188 PHE A C 1
ATOM 1573 O O . PHE A 1 188 ? 11.018 -5.780 -19.952 1.00 48.19 188 PHE A O 1
ATOM 1580 N N . ASP A 1 189 ? 13.095 -6.241 -20.726 1.00 47.94 189 ASP A N 1
ATOM 1581 C CA . ASP A 1 189 ? 13.844 -5.307 -19.890 1.00 47.94 189 ASP A CA 1
ATOM 1582 C C . ASP A 1 189 ? 14.383 -4.137 -20.713 1.00 47.94 189 ASP A C 1
ATOM 1584 O O . ASP A 1 189 ? 14.995 -4.314 -21.766 1.00 47.94 189 ASP A O 1
ATOM 1588 N N . PHE A 1 190 ? 14.220 -2.938 -20.173 1.00 48.19 190 PHE A N 1
ATOM 1589 C CA . PHE A 1 190 ? 14.437 -1.666 -20.841 1.00 48.19 190 PHE A CA 1
ATOM 1590 C C . PHE A 1 190 ? 15.251 -0.750 -19.913 1.00 48.19 190 PHE A C 1
ATOM 1592 O O . PHE A 1 190 ? 14.788 -0.398 -18.834 1.00 48.19 190 PHE A O 1
ATOM 1599 N N . ASN A 1 191 ? 16.472 -0.357 -20.298 1.00 49.34 191 ASN A N 1
ATOM 1600 C CA . ASN A 1 191 ? 17.286 0.629 -19.562 1.00 49.34 191 ASN A CA 1
ATOM 1601 C C . ASN A 1 191 ? 17.135 2.019 -20.189 1.00 49.34 191 ASN A C 1
ATOM 1603 O O . ASN A 1 191 ? 17.684 2.280 -21.258 1.00 49.34 191 ASN A O 1
ATOM 1607 N N . VAL A 1 192 ? 16.367 2.895 -19.555 1.00 44.12 192 VAL A N 1
ATOM 1608 C CA . VAL A 1 192 ? 15.853 4.162 -20.109 1.00 44.12 192 VAL A CA 1
ATOM 1609 C C . VAL A 1 192 ? 16.881 5.314 -20.028 1.00 44.12 192 VAL A C 1
ATOM 1611 O O . VAL A 1 192 ? 16.608 6.436 -20.443 1.00 44.12 192 VAL A O 1
ATOM 1614 N N . TYR A 1 193 ? 18.100 5.054 -19.541 1.00 36.09 193 TYR A N 1
ATOM 1615 C CA . TYR A 1 193 ? 19.142 6.077 -19.398 1.00 36.09 193 TYR A CA 1
ATOM 1616 C C . TYR A 1 193 ? 19.540 6.710 -20.759 1.00 36.09 193 TYR A C 1
ATOM 1618 O O . TYR A 1 193 ? 19.803 5.999 -21.729 1.00 36.09 193 TYR A O 1
ATOM 1626 N N . GLU A 1 194 ? 19.627 8.049 -20.802 1.00 40.03 194 GLU A N 1
ATOM 1627 C CA . GLU A 1 194 ? 20.222 8.877 -21.880 1.00 40.03 194 GLU A CA 1
ATOM 1628 C C . GLU A 1 194 ? 19.506 8.975 -23.250 1.00 40.03 194 GLU A C 1
ATOM 1630 O O . GLU A 1 194 ? 20.185 9.083 -24.271 1.00 40.03 194 GLU A O 1
ATOM 1635 N N . ASN A 1 195 ? 18.166 8.999 -23.338 1.00 37.06 195 ASN A N 1
ATOM 1636 C CA . ASN A 1 195 ? 17.469 9.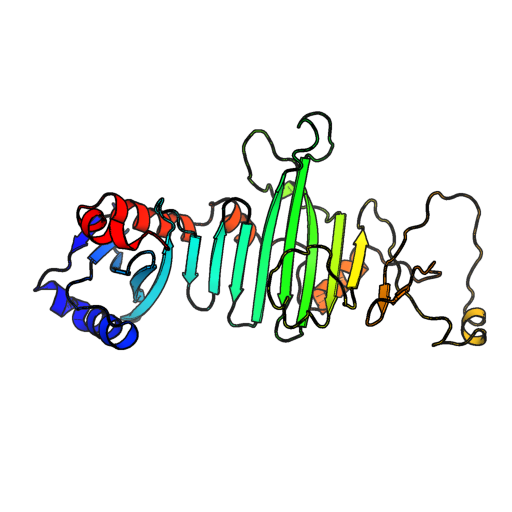052 -24.647 1.00 37.06 195 ASN A CA 1
ATOM 1637 C C . ASN A 1 195 ? 17.948 7.938 -25.603 1.00 37.06 195 ASN A C 1
ATOM 1639 O O . ASN A 1 195 ? 18.081 8.140 -26.813 1.00 37.06 195 ASN A O 1
ATOM 1643 N N . ARG A 1 196 ? 18.287 6.766 -25.055 1.00 38.16 196 ARG A N 1
ATOM 1644 C CA . ARG A 1 196 ? 18.858 5.673 -25.838 1.00 38.16 196 ARG A CA 1
ATOM 1645 C C . ARG A 1 196 ? 17.799 4.666 -26.217 1.00 38.16 196 ARG A C 1
ATOM 1647 O O . ARG A 1 196 ? 16.987 4.230 -25.407 1.00 38.16 196 ARG A O 1
ATOM 1654 N N . TRP A 1 197 ? 17.864 4.307 -27.485 1.00 35.50 197 TRP A N 1
ATOM 1655 C CA . TRP A 1 197 ? 16.925 3.431 -28.135 1.00 35.50 197 TRP A CA 1
ATOM 1656 C C . TRP A 1 197 ? 17.026 1.989 -27.632 1.00 35.50 197 TRP A C 1
ATOM 1658 O O . TRP A 1 197 ? 18.122 1.471 -27.399 1.00 35.50 197 TRP A O 1
ATOM 1668 N N . GLN A 1 198 ? 15.877 1.331 -27.512 1.00 40.91 198 GLN A N 1
ATOM 1669 C CA . GLN A 1 198 ? 15.769 -0.054 -27.050 1.00 40.91 198 GLN A CA 1
ATOM 1670 C C . GLN A 1 198 ? 15.139 -0.938 -28.134 1.00 40.91 198 GLN A C 1
ATOM 1672 O O . GLN A 1 198 ? 14.469 -0.427 -29.029 1.00 40.91 198 GLN A O 1
ATOM 1677 N N . TYR A 1 199 ? 15.412 -2.247 -28.092 1.00 36.56 199 TYR A N 1
ATOM 1678 C CA . TYR A 1 199 ? 15.233 -3.173 -29.219 1.00 36.56 199 TYR A CA 1
ATOM 1679 C C . TYR A 1 199 ? 14.158 -4.225 -28.936 1.00 36.56 199 TYR A C 1
ATOM 1681 O O . TYR A 1 199 ? 14.100 -4.757 -27.829 1.00 36.56 199 TYR A O 1
ATOM 1689 N N . ASP A 1 200 ? 13.403 -4.602 -29.967 1.00 35.25 200 ASP A N 1
ATOM 1690 C CA . ASP A 1 200 ? 12.638 -5.855 -30.004 1.00 35.25 200 ASP A CA 1
ATOM 1691 C C . ASP A 1 200 ? 13.331 -6.875 -30.929 1.00 35.25 200 ASP A C 1
ATOM 1693 O O . ASP A 1 200 ? 14.058 -6.498 -31.856 1.00 35.25 200 ASP A O 1
ATOM 1697 N N . ILE A 1 201 ? 13.149 -8.167 -30.651 1.00 37.34 201 ILE A N 1
ATOM 1698 C CA . ILE A 1 201 ? 13.763 -9.281 -31.381 1.00 37.34 201 ILE A CA 1
ATOM 1699 C C . ILE A 1 201 ? 12.745 -9.928 -32.311 1.00 37.34 201 ILE A C 1
ATOM 1701 O O . ILE A 1 201 ? 11.778 -10.534 -31.864 1.00 37.34 201 ILE A O 1
ATOM 1705 N N . ALA A 1 202 ? 13.062 -9.940 -33.605 1.00 33.62 202 ALA A N 1
ATOM 1706 C CA . ALA A 1 202 ? 12.542 -10.940 -34.530 1.00 33.62 202 ALA A CA 1
ATOM 1707 C C . ALA A 1 202 ? 13.578 -12.060 -34.704 1.00 33.62 202 ALA A C 1
ATOM 1709 O O . ALA A 1 202 ? 14.773 -11.804 -34.887 1.00 33.62 202 ALA A O 1
ATOM 1710 N N . VAL A 1 203 ? 13.136 -13.317 -34.648 1.00 31.73 203 VAL A N 1
ATOM 1711 C CA . VAL A 1 203 ? 14.009 -14.470 -34.885 1.00 31.73 203 VAL A CA 1
ATOM 1712 C C . VAL A 1 203 ? 14.182 -14.646 -36.397 1.00 31.73 203 VAL A C 1
ATOM 1714 O O . VAL A 1 203 ? 13.210 -14.648 -37.146 1.00 31.73 203 VAL A O 1
ATOM 1717 N N . LEU A 1 204 ? 15.413 -14.897 -36.857 1.00 31.62 204 LEU A N 1
ATOM 1718 C CA . LEU A 1 204 ? 15.752 -15.301 -38.241 1.00 31.62 204 LEU A CA 1
ATOM 1719 C C . LEU A 1 204 ? 14.887 -16.462 -38.782 1.00 31.62 204 LEU A C 1
ATOM 1721 O O . LEU A 1 204 ? 14.789 -16.664 -39.991 1.00 31.62 204 LEU A O 1
ATOM 1725 N N . LYS A 1 205 ? 14.266 -17.223 -37.877 1.00 35.78 205 LYS A N 1
ATOM 1726 C CA . LYS A 1 205 ? 13.386 -18.355 -38.154 1.00 35.78 205 LYS A CA 1
ATOM 1727 C C . LYS A 1 205 ? 11.986 -17.937 -38.629 1.00 35.78 205 LYS A C 1
ATOM 1729 O O . LYS A 1 205 ? 11.359 -18.730 -39.322 1.00 35.78 205 LYS A O 1
ATOM 1734 N N . ASP A 1 206 ? 11.536 -16.723 -38.305 1.00 35.62 206 ASP A N 1
ATOM 1735 C CA . ASP A 1 206 ? 10.140 -16.308 -38.505 1.00 35.62 206 ASP A CA 1
ATOM 1736 C C . ASP A 1 206 ? 9.897 -15.568 -39.832 1.00 35.62 206 ASP A C 1
ATOM 1738 O O . ASP A 1 206 ? 8.780 -15.601 -40.340 1.00 35.62 206 ASP A O 1
ATOM 1742 N N . CYS A 1 207 ? 10.924 -14.957 -40.444 1.00 38.03 207 CYS A N 1
ATOM 1743 C CA . CYS A 1 207 ? 10.722 -14.078 -41.613 1.00 38.03 207 CYS A CA 1
ATOM 1744 C C . CYS A 1 207 ? 11.502 -14.463 -42.885 1.00 38.03 207 CYS A C 1
ATOM 1746 O O . CYS A 1 207 ? 11.201 -13.945 -43.958 1.00 38.03 207 CYS A O 1
ATOM 1748 N N . GLY A 1 208 ? 12.475 -15.380 -42.804 1.00 35.66 208 GLY A N 1
ATOM 1749 C CA . GLY A 1 208 ? 13.316 -15.772 -43.943 1.00 35.66 208 GLY A CA 1
ATOM 1750 C C . GLY A 1 208 ? 14.245 -14.651 -44.449 1.00 35.66 208 GLY A C 1
ATOM 1751 O O . GLY A 1 208 ? 13.924 -13.467 -44.421 1.00 35.66 208 GLY A O 1
ATOM 1752 N N . LEU A 1 209 ? 15.433 -15.015 -44.945 1.00 38.84 209 LEU A N 1
ATOM 1753 C CA . LEU A 1 209 ? 16.446 -14.048 -45.409 1.00 38.84 209 LEU A CA 1
ATOM 1754 C C . LEU A 1 209 ? 15.952 -13.101 -46.521 1.00 38.84 209 LEU A C 1
ATOM 1756 O O . LEU A 1 209 ? 16.461 -11.991 -46.640 1.00 38.84 209 LEU A O 1
ATOM 1760 N N . GLY A 1 210 ? 14.972 -13.528 -47.324 1.00 40.28 210 GLY A N 1
ATOM 1761 C CA . GLY A 1 210 ? 14.480 -12.772 -48.480 1.00 40.28 210 GLY A CA 1
ATOM 1762 C C . GLY A 1 210 ? 13.691 -11.508 -48.127 1.00 40.28 210 GLY A C 1
ATOM 1763 O O . GLY A 1 210 ? 13.817 -10.515 -48.836 1.00 40.28 210 GLY A O 1
ATOM 1764 N N . ALA A 1 211 ? 12.943 -11.505 -47.017 1.00 42.34 211 ALA A N 1
ATOM 1765 C CA . ALA A 1 211 ? 12.211 -10.319 -46.551 1.00 42.34 211 ALA A CA 1
ATOM 1766 C C . ALA A 1 211 ? 13.143 -9.266 -45.924 1.00 42.34 211 ALA A C 1
ATOM 1768 O O . ALA A 1 211 ? 12.839 -8.080 -45.887 1.00 42.34 211 ALA A O 1
ATOM 1769 N N . LEU A 1 212 ? 14.319 -9.698 -45.461 1.00 39.06 212 LEU A N 1
ATOM 1770 C CA . LEU A 1 212 ? 15.314 -8.850 -44.805 1.00 39.06 212 LEU A CA 1
ATOM 1771 C C . LEU A 1 212 ? 16.054 -7.928 -45.794 1.00 39.06 212 LEU A C 1
ATOM 1773 O O . LEU A 1 212 ? 16.690 -6.960 -45.383 1.00 39.06 212 LEU A O 1
ATOM 1777 N N . TRP A 1 213 ? 15.999 -8.253 -47.089 1.00 44.06 213 TRP A N 1
ATOM 1778 C CA . TRP A 1 213 ? 16.701 -7.544 -48.164 1.00 44.06 213 TRP A CA 1
ATOM 1779 C C . TRP A 1 213 ? 15.770 -6.660 -49.007 1.00 44.06 213 TRP A C 1
ATOM 1781 O O . TRP A 1 213 ? 16.264 -5.817 -49.751 1.00 44.06 213 TRP A O 1
ATOM 1791 N N . SER A 1 214 ? 14.446 -6.834 -48.912 1.00 41.56 214 SER A N 1
ATOM 1792 C CA . SER A 1 214 ? 13.478 -6.093 -49.733 1.00 41.56 214 SER A CA 1
ATOM 1793 C C . SER A 1 214 ? 13.205 -4.669 -49.241 1.00 41.56 214 SER A C 1
ATOM 1795 O O . SER A 1 214 ? 12.849 -3.819 -50.052 1.00 41.56 214 SER A O 1
ATOM 1797 N N . ASP A 1 215 ? 13.442 -4.385 -47.957 1.00 36.12 215 ASP A N 1
ATOM 1798 C CA . ASP A 1 215 ? 13.177 -3.074 -47.355 1.00 36.12 215 ASP A CA 1
ATOM 1799 C C . ASP A 1 215 ? 14.491 -2.363 -46.992 1.00 36.12 215 ASP A C 1
ATOM 1801 O O . ASP A 1 215 ? 14.980 -2.490 -45.875 1.00 36.12 215 ASP A O 1
ATOM 1805 N N . ASN A 1 216 ? 15.082 -1.658 -47.971 1.00 34.97 216 ASN A N 1
ATOM 1806 C CA . ASN A 1 216 ? 16.152 -0.637 -47.888 1.00 34.97 216 ASN A CA 1
ATOM 1807 C C . ASN A 1 216 ? 16.790 -0.362 -46.498 1.00 34.97 216 ASN A C 1
ATOM 1809 O O . ASN A 1 216 ? 16.739 0.757 -45.978 1.00 34.97 216 ASN A O 1
ATOM 1813 N N . ASN A 1 217 ? 17.480 -1.348 -45.921 1.00 31.84 217 ASN A N 1
ATOM 1814 C CA . ASN A 1 217 ? 18.237 -1.164 -44.687 1.00 31.84 217 ASN A CA 1
ATOM 1815 C C . ASN A 1 217 ? 19.609 -0.562 -45.003 1.00 31.84 217 ASN A C 1
ATOM 1817 O O . ASN A 1 217 ? 20.519 -1.217 -45.515 1.00 31.84 217 ASN A O 1
ATOM 1821 N N . SER A 1 218 ? 19.735 0.725 -44.695 1.00 29.30 218 SER A N 1
ATOM 1822 C CA . SER A 1 218 ? 20.951 1.512 -44.869 1.00 29.30 218 SER A CA 1
ATOM 1823 C C . SER A 1 218 ? 21.991 1.197 -43.784 1.00 29.30 218 SER A C 1
ATOM 1825 O O . SER A 1 218 ? 21.769 1.449 -42.607 1.00 29.30 218 SER A O 1
ATOM 1827 N N . SER A 1 219 ? 23.131 0.661 -44.231 1.00 26.86 219 SER A N 1
ATOM 1828 C CA . SER A 1 219 ? 24.524 0.884 -43.795 1.00 26.86 219 SER A CA 1
ATOM 1829 C C . SER A 1 219 ? 24.834 1.261 -42.331 1.00 26.86 219 SER A C 1
ATOM 1831 O O . SER A 1 219 ? 24.595 2.386 -41.896 1.00 26.86 219 SER A O 1
ATOM 1833 N N . LEU A 1 220 ? 25.604 0.390 -41.658 1.00 28.59 220 LEU A N 1
ATOM 1834 C CA . LEU A 1 220 ? 26.459 0.734 -40.511 1.00 28.59 220 LEU A CA 1
ATOM 1835 C C . LEU A 1 220 ? 27.487 1.811 -40.910 1.00 28.59 220 LEU A C 1
ATOM 1837 O O . LEU A 1 220 ? 28.405 1.539 -41.685 1.00 28.59 220 LEU A O 1
ATOM 1841 N N . LEU A 1 221 ? 27.374 3.012 -40.340 1.00 27.02 221 LEU A N 1
ATOM 1842 C CA . LEU A 1 221 ? 28.457 3.996 -40.328 1.00 27.02 221 LEU A CA 1
ATOM 1843 C C . LEU A 1 221 ? 29.262 3.845 -39.030 1.00 27.02 221 LEU A C 1
ATOM 1845 O O . LEU A 1 221 ? 28.707 3.672 -37.946 1.00 27.02 221 LEU A O 1
ATOM 1849 N N . ARG A 1 222 ? 30.588 3.824 -39.192 1.00 31.55 222 ARG A N 1
ATOM 1850 C CA . ARG A 1 222 ? 31.608 3.649 -38.150 1.00 31.55 222 ARG A CA 1
ATOM 1851 C C . ARG A 1 222 ? 31.481 4.691 -37.033 1.00 31.55 222 ARG A C 1
ATOM 1853 O O . ARG A 1 222 ? 31.156 5.837 -37.305 1.00 31.55 222 ARG A O 1
ATOM 1860 N N . GLU A 1 223 ? 31.902 4.251 -35.844 1.00 30.06 223 GLU A N 1
ATOM 1861 C CA . GLU A 1 223 ? 32.117 5.003 -34.594 1.00 30.06 223 GLU A CA 1
ATOM 1862 C C . GLU A 1 223 ? 30.899 5.159 -33.679 1.00 30.06 223 GLU A C 1
ATOM 1864 O O . GLU A 1 223 ? 30.377 6.250 -33.558 1.00 30.06 223 GLU A O 1
ATOM 1869 N N . PHE A 1 224 ? 30.517 4.105 -32.939 1.00 28.64 224 PHE A N 1
ATOM 1870 C CA . PHE A 1 224 ? 29.947 4.275 -31.593 1.00 28.64 224 PHE A CA 1
ATOM 1871 C C . PHE A 1 224 ? 30.205 3.073 -30.671 1.00 28.64 224 PHE A C 1
ATOM 1873 O O . PHE A 1 224 ? 30.360 1.923 -31.084 1.00 28.64 224 PHE A O 1
ATOM 1880 N N . SER A 1 225 ? 30.288 3.418 -29.392 1.00 26.12 225 SER A N 1
ATOM 1881 C CA . SER A 1 225 ? 30.674 2.647 -28.218 1.00 26.12 225 SER A CA 1
ATOM 1882 C C . SER A 1 225 ? 29.538 1.762 -27.684 1.00 26.12 225 SER A C 1
ATOM 1884 O O . SER A 1 225 ? 28.434 2.250 -27.486 1.00 26.12 225 SER A O 1
ATOM 1886 N N . LYS A 1 226 ? 29.881 0.515 -27.316 1.00 30.30 226 LYS A N 1
ATOM 1887 C CA . LYS A 1 226 ? 29.181 -0.419 -26.396 1.00 30.30 226 LYS A CA 1
ATOM 1888 C C . LYS A 1 226 ? 27.758 -0.883 -26.791 1.00 30.30 226 LYS A C 1
ATOM 1890 O O . LYS A 1 226 ? 26.784 -0.149 -26.718 1.00 30.30 226 LYS A O 1
ATOM 1895 N N . TYR A 1 227 ? 27.653 -2.177 -27.104 1.00 32.94 227 TYR A N 1
ATOM 1896 C CA . TYR A 1 227 ? 26.409 -2.912 -27.362 1.00 32.94 227 TYR A CA 1
ATOM 1897 C C . TYR A 1 227 ? 25.597 -3.154 -26.077 1.00 32.94 227 TYR A C 1
ATOM 1899 O O . TYR A 1 227 ? 26.173 -3.482 -25.038 1.00 32.94 227 TYR A O 1
ATOM 1907 N N . TYR A 1 228 ? 24.266 -3.072 -26.159 1.00 32.38 228 TYR A N 1
ATOM 1908 C CA . TYR A 1 228 ? 23.365 -3.515 -25.090 1.00 32.38 228 TYR A CA 1
ATOM 1909 C C . TYR A 1 228 ? 22.984 -4.986 -25.282 1.00 32.38 228 TYR A C 1
ATOM 1911 O O . TYR A 1 228 ? 22.683 -5.432 -26.388 1.00 32.38 228 TYR A O 1
ATOM 1919 N N . ARG A 1 229 ? 23.001 -5.739 -24.180 1.00 35.16 229 ARG A N 1
ATOM 1920 C CA . ARG A 1 229 ? 22.599 -7.145 -24.107 1.00 35.16 229 ARG A CA 1
ATOM 1921 C C . ARG A 1 229 ? 21.137 -7.206 -23.683 1.00 35.16 229 ARG A C 1
ATOM 1923 O O . ARG A 1 229 ? 20.830 -6.829 -22.557 1.00 35.16 229 ARG A O 1
ATOM 1930 N N . VAL A 1 230 ? 20.262 -7.709 -24.549 1.00 35.88 230 VAL A N 1
ATOM 1931 C CA . VAL A 1 230 ? 18.897 -8.071 -24.152 1.00 35.88 230 VAL A CA 1
ATOM 1932 C C . VAL A 1 230 ? 18.893 -9.559 -23.802 1.00 35.88 230 VAL A C 1
ATOM 1934 O O . VAL A 1 230 ? 19.379 -10.388 -24.574 1.00 35.88 230 VAL A O 1
ATOM 1937 N N . LEU A 1 231 ? 18.426 -9.892 -22.600 1.00 39.22 231 LEU A N 1
ATOM 1938 C CA . LEU A 1 231 ? 18.317 -11.267 -22.121 1.00 39.22 231 LEU A CA 1
ATOM 1939 C C . LEU A 1 231 ? 16.884 -11.740 -22.348 1.00 39.22 231 LEU A C 1
ATOM 1941 O O . LEU A 1 231 ? 15.985 -11.339 -21.618 1.00 39.22 231 LEU A O 1
ATOM 1945 N N . PHE A 1 232 ? 16.685 -12.609 -23.334 1.00 41.00 232 PHE A N 1
ATOM 1946 C CA . PHE A 1 232 ? 15.425 -13.327 -23.492 1.00 41.00 232 PHE A CA 1
ATOM 1947 C C . PHE A 1 232 ? 15.584 -14.719 -22.894 1.00 41.00 232 PHE A C 1
ATOM 1949 O O . PHE A 1 232 ? 16.510 -15.451 -23.255 1.00 41.00 232 PHE A O 1
ATOM 1956 N N . GLN A 1 233 ? 14.683 -15.094 -21.991 1.00 37.97 233 GLN A N 1
ATOM 1957 C CA . GLN A 1 233 ? 14.497 -16.490 -21.612 1.00 37.97 233 GLN A CA 1
ATOM 1958 C C . GLN A 1 233 ? 13.343 -17.055 -22.436 1.00 37.97 233 GLN A C 1
ATOM 1960 O O . GLN A 1 233 ? 12.224 -16.548 -22.391 1.00 37.97 233 GLN A O 1
ATOM 1965 N N . VAL A 1 234 ? 13.630 -18.093 -23.220 1.00 38.53 234 VAL A N 1
ATOM 1966 C CA . VAL A 1 234 ? 12.613 -18.849 -23.956 1.00 38.53 234 VAL A CA 1
ATOM 1967 C C . VAL A 1 234 ? 12.492 -20.223 -23.308 1.00 38.53 234 VAL A C 1
ATOM 1969 O O . VAL A 1 234 ? 13.418 -21.029 -23.386 1.00 38.53 234 VAL A O 1
ATOM 1972 N N . GLY A 1 235 ? 11.343 -20.492 -22.685 1.00 40.56 235 GLY A N 1
ATOM 1973 C CA . GLY A 1 235 ? 11.057 -21.773 -22.033 1.00 40.56 235 GLY A CA 1
ATOM 1974 C C . GLY A 1 235 ? 11.977 -22.096 -20.848 1.00 40.56 235 GLY A C 1
ATOM 1975 O O . GLY A 1 235 ? 12.570 -21.207 -20.232 1.00 40.56 235 GLY A O 1
ATOM 1976 N N . ASP A 1 236 ? 12.084 -23.386 -20.531 1.00 36.59 236 ASP A N 1
ATOM 1977 C CA . ASP A 1 236 ? 12.824 -23.906 -19.378 1.00 36.59 236 ASP A CA 1
ATOM 1978 C C . ASP A 1 236 ? 14.348 -23.812 -19.601 1.00 36.59 236 ASP A C 1
ATOM 1980 O O . ASP A 1 236 ? 14.991 -24.782 -19.988 1.00 36.59 236 ASP A O 1
ATOM 1984 N N . TYR A 1 237 ? 14.946 -22.651 -19.314 1.00 35.16 237 TYR A N 1
ATOM 1985 C CA . TYR A 1 237 ? 16.403 -22.427 -1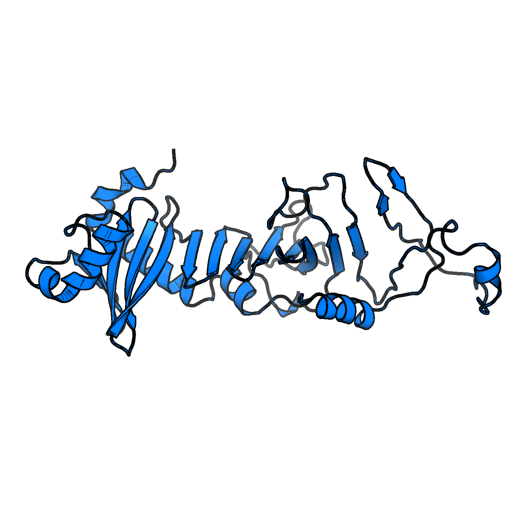9.179 1.00 35.16 237 TYR A CA 1
ATOM 1986 C C . TYR A 1 237 ? 17.217 -22.093 -20.441 1.00 35.16 237 TYR A C 1
ATOM 1988 O O . TYR A 1 237 ? 18.448 -22.028 -20.365 1.00 35.16 237 TYR A O 1
ATOM 1996 N N . VAL A 1 238 ? 16.597 -21.782 -21.584 1.00 33.38 238 VAL A N 1
ATOM 1997 C CA . VAL A 1 238 ? 17.359 -21.250 -22.729 1.00 33.38 238 VAL A CA 1
ATOM 1998 C C . VAL A 1 238 ? 17.434 -19.727 -22.641 1.00 33.38 238 VAL A C 1
ATOM 2000 O O . VAL A 1 238 ? 16.545 -19.005 -23.092 1.00 33.38 238 VAL A O 1
ATOM 2003 N N . THR A 1 239 ? 18.532 -19.235 -22.062 1.00 35.81 239 THR A N 1
ATOM 2004 C CA . THR A 1 239 ? 18.910 -17.819 -22.138 1.00 35.81 239 THR A CA 1
ATOM 2005 C C . THR A 1 239 ? 19.501 -17.548 -23.517 1.00 35.81 239 THR A C 1
ATOM 2007 O O . THR A 1 239 ? 20.660 -17.872 -23.784 1.00 35.81 239 THR A O 1
ATOM 2010 N N . ILE A 1 240 ? 18.719 -16.942 -24.405 1.00 38.28 240 ILE A N 1
ATOM 2011 C CA . ILE A 1 240 ? 19.208 -16.532 -25.718 1.00 38.28 240 ILE A CA 1
ATOM 2012 C C . ILE A 1 240 ? 19.874 -15.169 -25.550 1.00 38.28 240 ILE A C 1
ATOM 2014 O O . ILE A 1 240 ? 19.224 -14.158 -25.290 1.00 38.28 240 ILE A O 1
ATOM 2018 N N . THR A 1 241 ? 21.201 -15.145 -25.686 1.00 35.22 241 THR A N 1
ATOM 2019 C CA . THR A 1 241 ? 21.940 -13.895 -25.889 1.00 35.22 241 THR A CA 1
ATOM 2020 C C . THR A 1 241 ? 21.915 -13.605 -27.383 1.00 35.22 241 THR A C 1
ATOM 2022 O O . THR A 1 241 ? 22.588 -14.285 -28.153 1.00 35.22 241 THR A O 1
ATOM 2025 N N . SER A 1 242 ? 21.097 -12.640 -27.789 1.00 38.84 242 SER A N 1
ATOM 2026 C CA . SER A 1 242 ? 20.991 -12.205 -29.181 1.00 38.84 242 SER A CA 1
ATOM 2027 C C . SER A 1 242 ? 21.563 -10.799 -29.342 1.00 38.84 242 SER A C 1
ATOM 2029 O O . SER A 1 242 ? 21.511 -9.988 -28.416 1.00 38.84 242 SER A O 1
ATOM 2031 N N . PHE A 1 243 ? 22.109 -10.522 -30.523 1.00 39.44 243 PHE A N 1
ATOM 2032 C CA . PHE A 1 243 ? 22.562 -9.198 -30.937 1.00 39.44 243 PHE A CA 1
ATOM 2033 C C . PHE A 1 243 ? 21.526 -8.646 -31.927 1.00 39.44 243 PHE A C 1
ATOM 2035 O O . PHE A 1 243 ? 21.455 -9.152 -33.049 1.00 39.44 243 PHE A O 1
ATOM 2042 N N . PRO A 1 244 ? 20.679 -7.677 -31.540 1.00 43.38 244 PRO A N 1
ATOM 2043 C CA . PRO A 1 244 ? 19.574 -7.264 -32.394 1.00 43.38 244 PRO A CA 1
ATOM 2044 C C . PRO A 1 244 ? 20.031 -6.272 -33.472 1.00 43.38 244 PRO A C 1
ATOM 2046 O O . PRO A 1 244 ? 20.593 -5.220 -33.176 1.00 43.38 244 PRO A O 1
ATOM 2049 N N . LEU A 1 245 ? 19.717 -6.585 -34.729 1.00 37.56 245 LEU A N 1
ATOM 2050 C CA . LEU A 1 245 ? 19.405 -5.576 -35.741 1.00 37.56 245 LEU A CA 1
ATOM 2051 C C . LEU A 1 245 ? 17.895 -5.337 -35.623 1.00 37.56 245 LEU A C 1
ATOM 2053 O O . LEU A 1 245 ? 17.122 -6.239 -35.935 1.00 37.56 245 LEU A O 1
ATOM 2057 N N . GLY A 1 246 ? 17.465 -4.188 -35.097 1.00 53.94 246 GLY A N 1
ATOM 2058 C CA . GLY A 1 246 ? 16.053 -3.970 -34.765 1.00 53.94 246 GLY A CA 1
ATOM 2059 C C . GLY A 1 246 ? 15.599 -2.517 -34.847 1.00 53.94 246 GLY A C 1
ATOM 2060 O O . GLY A 1 246 ? 16.416 -1.593 -34.828 1.00 53.94 246 GLY A O 1
ATOM 2061 N N . ARG A 1 247 ? 14.270 -2.343 -34.932 1.00 41.09 247 ARG A N 1
ATOM 2062 C CA . ARG A 1 247 ? 13.595 -1.046 -34.816 1.00 41.09 247 ARG A CA 1
ATOM 2063 C C . ARG A 1 247 ? 13.845 -0.489 -33.423 1.00 41.09 247 ARG A C 1
ATOM 2065 O O . ARG A 1 247 ? 13.779 -1.197 -32.424 1.00 41.09 247 ARG A O 1
ATOM 2072 N N . GLN A 1 248 ? 14.151 0.789 -33.407 1.00 46.78 248 GLN A N 1
ATOM 2073 C CA . GLN A 1 248 ? 14.566 1.514 -32.237 1.00 46.78 248 GLN A CA 1
ATOM 2074 C C . GLN A 1 248 ? 13.323 2.154 -31.572 1.00 46.78 248 GLN A C 1
ATOM 2076 O O . GLN A 1 248 ? 12.551 2.824 -32.261 1.00 46.78 248 GLN A O 1
ATOM 2081 N N . TYR A 1 249 ? 13.115 1.951 -30.264 1.00 50.78 249 TYR A N 1
ATOM 2082 C CA . TYR A 1 249 ? 12.047 2.613 -29.493 1.00 50.78 249 TYR A CA 1
ATOM 2083 C C . TYR A 1 249 ? 12.598 3.751 -28.642 1.00 50.78 249 TYR A C 1
ATOM 2085 O O . TYR A 1 249 ? 13.566 3.565 -27.903 1.00 50.78 249 TYR A O 1
ATOM 2093 N N . ASP A 1 250 ? 11.960 4.911 -28.736 1.00 58.47 250 ASP A N 1
ATOM 2094 C CA . ASP A 1 250 ? 12.192 6.042 -27.842 1.00 58.47 250 ASP A CA 1
ATOM 2095 C C . ASP A 1 250 ? 11.220 6.019 -26.643 1.00 58.47 250 ASP A C 1
ATOM 2097 O O . ASP A 1 250 ? 10.367 5.134 -26.498 1.00 58.47 250 ASP A O 1
ATOM 2101 N N . ARG A 1 251 ? 11.352 7.024 -25.770 1.00 64.12 251 ARG A N 1
ATOM 2102 C CA . ARG A 1 251 ? 10.509 7.216 -24.582 1.00 64.12 251 ARG A CA 1
ATOM 2103 C C . ARG A 1 251 ? 9.016 7.262 -24.917 1.00 64.12 251 ARG A C 1
ATOM 2105 O O . ARG A 1 251 ? 8.217 6.704 -24.170 1.00 64.12 251 ARG A O 1
ATOM 2112 N N . GLU A 1 252 ? 8.632 7.925 -26.004 1.00 68.19 252 GLU A N 1
ATOM 2113 C CA . GLU A 1 252 ? 7.224 8.092 -26.371 1.00 68.19 252 GLU A CA 1
ATOM 2114 C C . GLU A 1 252 ? 6.602 6.754 -26.759 1.00 68.19 252 GLU A C 1
ATOM 2116 O O . GLU A 1 252 ? 5.496 6.433 -26.319 1.00 68.19 252 GLU A O 1
ATOM 2121 N N . HIS A 1 253 ? 7.339 5.936 -27.511 1.00 64.12 253 HIS A N 1
ATOM 2122 C CA . HIS A 1 253 ? 6.894 4.596 -27.876 1.00 64.12 253 HIS A CA 1
ATOM 2123 C C . HIS A 1 253 ? 6.706 3.699 -26.645 1.00 64.12 253 HIS A C 1
ATOM 2125 O O . HIS A 1 253 ? 5.665 3.057 -26.516 1.00 64.12 253 HIS A O 1
ATOM 2131 N N . ILE A 1 254 ? 7.671 3.681 -25.720 1.00 63.84 254 ILE A N 1
ATOM 2132 C CA . ILE A 1 254 ? 7.599 2.863 -24.496 1.00 63.84 254 ILE A CA 1
ATOM 2133 C C . ILE A 1 254 ? 6.431 3.310 -23.610 1.00 63.84 254 ILE A C 1
ATOM 2135 O O . ILE A 1 254 ? 5.650 2.480 -23.141 1.00 63.84 254 ILE A O 1
ATOM 2139 N N . ASN A 1 255 ? 6.270 4.624 -23.426 1.00 68.25 255 ASN A N 1
ATOM 2140 C CA . ASN A 1 255 ? 5.145 5.185 -22.684 1.00 68.25 255 ASN A CA 1
ATOM 2141 C C . ASN A 1 255 ? 3.814 4.762 -23.310 1.00 68.25 255 ASN A C 1
ATOM 2143 O O . ASN A 1 255 ? 2.909 4.325 -22.601 1.00 68.25 255 ASN A O 1
ATOM 2147 N N . LYS A 1 256 ? 3.702 4.843 -24.640 1.00 70.25 256 LYS A N 1
ATOM 2148 C CA . LYS A 1 256 ? 2.506 4.421 -25.368 1.00 70.25 256 LYS A CA 1
ATOM 2149 C C . LYS A 1 256 ? 2.194 2.941 -25.143 1.00 70.25 256 LYS A C 1
ATOM 2151 O O . LYS A 1 256 ? 1.054 2.627 -24.823 1.00 70.25 256 LYS A O 1
ATOM 2156 N N . MET A 1 257 ? 3.190 2.059 -25.223 1.00 69.12 257 MET A N 1
ATOM 2157 C CA . MET A 1 257 ? 3.006 0.619 -24.989 1.00 69.12 257 MET A CA 1
ATOM 2158 C C . MET A 1 257 ? 2.479 0.317 -23.578 1.00 69.12 257 MET A C 1
ATOM 2160 O O . MET A 1 257 ? 1.579 -0.501 -23.409 1.00 69.12 257 MET A O 1
ATOM 2164 N N . ILE A 1 258 ? 3.008 0.993 -22.557 1.00 73.12 258 ILE A N 1
ATOM 2165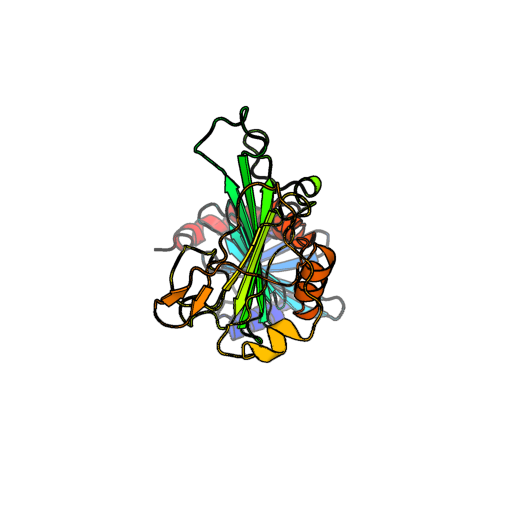 C CA . ILE A 1 258 ? 2.569 0.807 -21.165 1.00 73.12 258 ILE A CA 1
ATOM 2166 C C . ILE A 1 258 ? 1.143 1.301 -20.956 1.00 73.12 258 ILE A C 1
ATOM 2168 O O . ILE A 1 258 ? 0.337 0.612 -20.327 1.00 73.12 258 ILE A O 1
ATOM 2172 N N . MET A 1 259 ? 0.820 2.467 -21.517 1.00 79.44 259 MET A N 1
ATOM 2173 C CA . MET A 1 259 ? -0.529 3.022 -21.452 1.00 79.44 259 MET A CA 1
ATOM 2174 C C . MET A 1 259 ? -1.545 2.135 -22.181 1.00 79.44 259 MET A C 1
ATOM 2176 O O . MET A 1 259 ? -2.651 1.949 -21.680 1.00 79.44 259 MET A O 1
ATOM 2180 N N . GLU A 1 260 ? -1.179 1.545 -23.324 1.00 75.25 260 GLU A N 1
ATOM 2181 C CA . GLU A 1 260 ? -2.028 0.597 -24.067 1.00 75.25 260 GLU A CA 1
ATOM 2182 C C . GLU A 1 260 ? -2.342 -0.670 -23.255 1.00 75.25 260 GLU A C 1
ATOM 2184 O O . GLU A 1 260 ? -3.428 -1.234 -23.387 1.00 75.25 260 GLU A O 1
ATOM 2189 N N . LEU A 1 261 ? -1.435 -1.081 -22.364 1.00 72.38 261 LEU A N 1
ATOM 2190 C CA . LEU A 1 261 ? -1.645 -2.178 -21.414 1.00 72.38 261 LEU A CA 1
ATOM 2191 C C . LEU A 1 261 ? -2.405 -1.748 -20.143 1.00 72.38 261 LEU A C 1
ATOM 2193 O O . LEU A 1 261 ? -2.687 -2.579 -19.282 1.00 72.38 261 LEU A O 1
ATOM 2197 N N . GLY A 1 262 ? -2.769 -0.468 -20.018 1.00 83.06 262 GLY A N 1
ATOM 2198 C CA . GLY A 1 262 ? -3.530 0.068 -18.889 1.00 83.06 262 GLY A CA 1
ATOM 2199 C C . GLY A 1 262 ? -2.712 0.298 -17.614 1.00 83.06 262 GLY A C 1
ATOM 2200 O O . GLY A 1 262 ? -3.302 0.350 -16.525 1.00 83.06 262 GLY A O 1
ATOM 2201 N N . PHE A 1 263 ? -1.389 0.425 -17.752 1.00 85.94 263 PHE A N 1
ATOM 2202 C CA . PHE A 1 263 ? -0.439 0.729 -16.683 1.00 85.94 263 PHE A CA 1
ATOM 2203 C C . PHE A 1 263 ? 0.060 2.175 -16.774 1.00 85.94 263 PHE A C 1
ATOM 2205 O O . PHE A 1 263 ? -0.052 2.831 -17.809 1.00 85.94 263 PHE A O 1
ATOM 2212 N N . ASN A 1 264 ? 0.641 2.666 -15.682 1.00 87.56 264 ASN A N 1
ATOM 2213 C CA . ASN A 1 264 ? 1.216 4.004 -15.591 1.00 87.56 264 ASN A CA 1
ATOM 2214 C C . ASN A 1 264 ? 2.738 3.929 -15.523 1.00 87.56 264 ASN A C 1
ATOM 2216 O O . ASN A 1 264 ? 3.285 3.101 -14.803 1.00 87.56 264 ASN A O 1
ATOM 2220 N N . VAL A 1 265 ? 3.438 4.812 -16.229 1.00 82.00 265 VAL A N 1
ATOM 2221 C CA . VAL A 1 265 ? 4.877 4.971 -15.991 1.00 82.00 265 VAL A CA 1
ATOM 2222 C C . VAL A 1 265 ? 5.076 5.736 -14.691 1.00 82.00 265 VAL A C 1
ATOM 2224 O O . VAL A 1 265 ? 5.756 5.245 -13.804 1.00 82.00 265 VAL A O 1
ATOM 2227 N N . GLU A 1 266 ? 4.417 6.885 -14.548 1.00 88.25 266 GLU A N 1
ATOM 2228 C CA . GLU A 1 266 ? 4.508 7.745 -13.368 1.00 88.25 266 GLU A CA 1
ATOM 2229 C C . GLU A 1 266 ? 3.884 7.111 -12.120 1.00 88.25 266 GLU A C 1
ATOM 2231 O O . GLU A 1 266 ? 2.820 6.486 -12.173 1.00 88.25 266 GLU A O 1
ATOM 2236 N N . ILE A 1 267 ? 4.537 7.324 -10.975 1.00 91.62 267 ILE A N 1
ATOM 2237 C CA . ILE A 1 267 ? 4.045 6.857 -9.680 1.00 91.62 267 ILE A CA 1
ATOM 2238 C C . ILE A 1 267 ? 2.875 7.753 -9.247 1.00 91.62 267 ILE A C 1
ATOM 2240 O O . ILE A 1 267 ? 3.062 8.963 -9.096 1.00 91.62 267 ILE A O 1
ATOM 2244 N N . PRO A 1 268 ? 1.681 7.199 -8.971 1.00 91.12 268 PRO A N 1
ATOM 2245 C CA . PRO A 1 268 ? 0.549 7.999 -8.527 1.00 91.12 268 PRO A CA 1
ATOM 2246 C C . PRO A 1 268 ? 0.830 8.744 -7.212 1.00 91.12 268 PRO A C 1
ATOM 2248 O O . PRO A 1 268 ? 1.291 8.159 -6.228 1.00 91.12 268 PRO A O 1
ATOM 2251 N N . ASN A 1 269 ? 0.440 10.022 -7.143 1.00 90.19 269 ASN A N 1
ATOM 2252 C CA . ASN A 1 269 ? 0.611 10.868 -5.949 1.00 90.19 269 ASN A CA 1
ATOM 2253 C C . ASN A 1 269 ? 0.022 10.251 -4.674 1.00 90.19 269 ASN A C 1
ATOM 2255 O O . ASN A 1 269 ? 0.563 10.426 -3.583 1.00 90.19 269 ASN A O 1
ATOM 2259 N N . TYR A 1 270 ? -1.082 9.510 -4.797 1.00 88.56 270 TYR A N 1
ATOM 2260 C CA . TYR A 1 270 ? -1.708 8.862 -3.649 1.00 88.56 270 TYR A CA 1
ATOM 2261 C C . TYR A 1 270 ? -0.802 7.777 -3.035 1.00 88.56 270 TYR A C 1
ATOM 2263 O O . TYR A 1 270 ? -0.845 7.578 -1.820 1.00 88.56 270 TYR A O 1
ATOM 2271 N N . LEU A 1 271 ? -0.004 7.080 -3.855 1.00 90.69 271 LEU A N 1
ATOM 2272 C CA . LEU A 1 271 ? 0.897 6.007 -3.431 1.00 90.69 271 LEU A CA 1
ATOM 2273 C C . LEU A 1 271 ? 2.154 6.596 -2.779 1.00 90.69 271 LEU A C 1
ATOM 2275 O O . LEU A 1 271 ? 2.559 6.142 -1.713 1.00 90.69 271 LEU A O 1
ATOM 2279 N N . LEU A 1 272 ? 2.684 7.691 -3.341 1.00 91.31 272 LEU A N 1
ATOM 2280 C CA . LEU A 1 272 ? 3.744 8.493 -2.713 1.00 91.31 272 LEU A CA 1
ATOM 2281 C C . LEU A 1 272 ? 3.306 9.071 -1.362 1.00 91.31 272 LEU A C 1
ATOM 2283 O O . LEU A 1 272 ? 4.086 9.095 -0.410 1.00 91.31 272 LEU A O 1
ATOM 2287 N N . GLY A 1 273 ? 2.059 9.538 -1.271 1.00 89.69 273 GLY A N 1
ATOM 2288 C CA . GLY A 1 273 ? 1.476 10.050 -0.033 1.00 89.69 273 GLY A CA 1
ATOM 2289 C C . GLY A 1 273 ? 1.343 8.974 1.044 1.00 89.69 273 GLY A C 1
ATOM 2290 O O . GLY A 1 273 ? 1.637 9.252 2.204 1.00 89.69 273 GLY A O 1
ATOM 2291 N N . LEU A 1 274 ? 0.946 7.752 0.666 1.00 89.31 274 LEU A N 1
ATOM 2292 C CA . LEU A 1 274 ? 0.921 6.604 1.577 1.00 89.31 274 LEU A CA 1
ATOM 2293 C C . LEU A 1 274 ? 2.323 6.258 2.081 1.00 89.31 274 LEU A C 1
ATOM 2295 O O . LEU A 1 274 ? 2.522 6.192 3.287 1.00 89.31 274 LEU A O 1
ATOM 2299 N N . TYR A 1 275 ? 3.283 6.093 1.166 1.00 90.00 275 TYR A N 1
ATOM 2300 C CA . TYR A 1 275 ? 4.661 5.735 1.502 1.00 90.00 275 TYR A CA 1
ATOM 2301 C C . TYR A 1 275 ? 5.307 6.752 2.456 1.00 90.00 275 TYR A C 1
ATOM 2303 O O . TYR A 1 275 ? 5.904 6.391 3.460 1.00 90.00 275 TYR A O 1
ATOM 2311 N N . ASN A 1 276 ? 5.154 8.049 2.174 1.00 88.75 276 ASN A N 1
ATOM 2312 C CA . ASN A 1 276 ? 5.755 9.109 2.986 1.00 88.75 276 ASN A CA 1
ATOM 2313 C C . ASN A 1 276 ? 4.998 9.396 4.297 1.00 88.75 276 ASN A C 1
ATOM 2315 O O . ASN A 1 276 ? 5.321 10.379 4.966 1.00 88.75 276 ASN A O 1
ATOM 2319 N N . GLY A 1 277 ? 3.949 8.633 4.626 1.00 79.88 277 GLY A N 1
ATOM 2320 C CA . GLY A 1 277 ? 3.113 8.874 5.806 1.00 79.88 277 GLY A CA 1
ATOM 2321 C C . GLY A 1 277 ? 2.315 10.185 5.762 1.00 79.88 277 GLY A C 1
ATOM 2322 O O . GLY A 1 277 ? 1.876 10.678 6.794 1.00 79.88 277 GLY A O 1
ATOM 2323 N N . LYS A 1 278 ? 2.132 10.780 4.575 1.00 73.12 278 LYS A N 1
ATOM 2324 C CA . LYS A 1 278 ? 1.456 12.078 4.376 1.00 73.12 278 LYS A CA 1
ATOM 2325 C C . LYS A 1 278 ? -0.033 11.950 4.066 1.00 73.12 278 LYS A C 1
ATOM 2327 O O . LYS A 1 278 ? -0.695 12.962 3.864 1.00 73.12 278 LYS A O 1
ATOM 2332 N N . LYS A 1 279 ? -0.556 10.730 3.938 1.00 74.44 279 LYS A N 1
ATOM 2333 C CA . LYS A 1 279 ? -1.965 10.524 3.606 1.00 74.44 279 LYS A CA 1
ATOM 2334 C C . LYS A 1 279 ? -2.811 10.517 4.870 1.00 74.44 279 LYS A C 1
ATOM 2336 O O . LYS A 1 279 ? -2.595 9.667 5.733 1.00 74.44 279 LYS A O 1
ATOM 2341 N N . ASP A 1 280 ? -3.823 11.383 4.883 1.00 78.75 280 ASP A N 1
ATOM 2342 C CA . ASP A 1 280 ? -4.780 11.535 5.982 1.00 78.75 280 ASP A CA 1
ATOM 2343 C C . ASP A 1 280 ? -5.274 10.180 6.485 1.00 78.75 280 ASP A C 1
ATOM 2345 O O . ASP A 1 280 ? -5.162 9.896 7.664 1.00 78.75 280 ASP A O 1
ATOM 2349 N N . LEU A 1 281 ? -5.666 9.268 5.589 1.00 83.81 281 LEU A N 1
ATOM 2350 C CA . LEU A 1 281 ? -6.159 7.941 5.971 1.00 83.81 281 LEU A CA 1
ATOM 2351 C C . LEU A 1 281 ? -5.225 7.161 6.920 1.00 83.81 281 LEU A C 1
ATOM 2353 O O . LEU A 1 281 ? -5.713 6.567 7.876 1.00 83.81 281 LEU A O 1
ATOM 2357 N N . LEU A 1 282 ? -3.909 7.134 6.667 1.00 85.94 282 LEU A N 1
ATOM 2358 C CA . LEU A 1 282 ? -2.967 6.403 7.527 1.00 85.94 282 LEU A CA 1
ATOM 2359 C C . LEU A 1 282 ? -2.818 7.111 8.875 1.00 85.94 282 LEU A C 1
ATOM 2361 O O . LEU A 1 282 ? -2.917 6.467 9.915 1.00 85.94 282 LEU A O 1
ATOM 2365 N N . ALA A 1 283 ? -2.650 8.435 8.851 1.00 87.12 283 ALA A N 1
ATOM 2366 C CA . ALA A 1 283 ? -2.542 9.249 10.057 1.00 87.12 283 ALA A CA 1
ATOM 2367 C C . ALA A 1 283 ? -3.804 9.146 10.930 1.00 87.12 283 ALA A C 1
ATOM 2369 O O . ALA A 1 283 ? -3.713 9.036 12.148 1.00 87.12 283 ALA A O 1
ATOM 2370 N N . GLU A 1 284 ? -4.983 9.116 10.314 1.00 88.56 284 GLU A N 1
ATOM 2371 C CA . GLU A 1 284 ? -6.263 8.939 10.991 1.00 88.56 284 GLU A CA 1
ATOM 2372 C C . GLU A 1 284 ? -6.361 7.589 11.699 1.00 88.56 284 GLU A C 1
ATOM 2374 O O . GLU A 1 284 ? -6.787 7.528 12.850 1.00 88.56 284 GLU A O 1
ATOM 2379 N N . LYS A 1 285 ? -5.962 6.497 11.033 1.00 91.12 285 LYS A N 1
ATOM 2380 C CA . LYS A 1 285 ? -5.964 5.172 11.671 1.00 91.12 285 LYS A CA 1
ATOM 2381 C C . LYS A 1 285 ? -4.901 5.079 12.761 1.00 91.12 285 LYS A C 1
ATOM 2383 O O . LYS A 1 285 ? -5.178 4.506 13.812 1.00 91.12 285 LYS A O 1
ATOM 2388 N N . GLN A 1 286 ? -3.747 5.714 12.560 1.00 92.12 286 GLN A N 1
ATOM 2389 C CA . GLN A 1 286 ? -2.700 5.791 13.575 1.00 92.12 286 GLN A CA 1
ATOM 2390 C C . GLN A 1 286 ? -3.187 6.522 14.833 1.00 92.12 286 GLN A C 1
ATOM 2392 O O . GLN A 1 286 ? -2.980 6.032 15.935 1.00 92.12 286 GLN A O 1
ATOM 2397 N N . GLN A 1 287 ? -3.931 7.624 14.691 1.00 92.19 287 GLN A N 1
ATOM 2398 C CA . GLN A 1 287 ? -4.513 8.333 15.838 1.00 92.19 287 GLN A CA 1
ATOM 2399 C C . GLN A 1 287 ? -5.472 7.457 16.655 1.00 92.19 287 GLN A C 1
ATOM 2401 O O . GLN A 1 287 ? -5.475 7.530 17.883 1.00 92.19 287 GLN A O 1
ATOM 2406 N N . VAL A 1 288 ? -6.281 6.622 15.994 1.00 92.56 288 VAL A N 1
ATOM 2407 C CA . VAL A 1 288 ? -7.172 5.676 16.687 1.00 92.56 288 VAL A CA 1
ATOM 2408 C C . VAL A 1 288 ? -6.363 4.595 17.407 1.00 92.56 288 VAL A C 1
ATOM 2410 O O . VAL A 1 288 ? -6.668 4.281 18.559 1.00 92.56 288 VAL A O 1
ATOM 2413 N N . ALA A 1 289 ? -5.317 4.061 16.768 1.00 92.50 289 ALA A N 1
ATOM 2414 C CA . ALA A 1 289 ? -4.410 3.093 17.385 1.00 92.50 289 ALA A CA 1
ATOM 2415 C C . ALA A 1 289 ? -3.724 3.672 18.636 1.00 92.50 289 ALA A C 1
ATOM 2417 O O . ALA A 1 289 ? -3.743 3.045 19.695 1.00 92.50 289 ALA A O 1
ATOM 2418 N N . ASP A 1 290 ? -3.194 4.894 18.545 1.00 92.69 290 ASP A N 1
ATOM 2419 C CA . ASP A 1 290 ? -2.520 5.593 19.644 1.00 92.69 290 ASP A CA 1
ATOM 2420 C C . ASP A 1 290 ? -3.481 5.904 20.803 1.00 92.69 290 ASP A C 1
ATOM 2422 O O . ASP A 1 290 ? -3.136 5.763 21.984 1.00 92.69 290 ASP A O 1
ATOM 2426 N N . LEU A 1 291 ? -4.719 6.295 20.482 1.00 92.31 291 LEU A N 1
ATOM 2427 C CA . LEU A 1 291 ? -5.761 6.529 21.478 1.00 92.31 291 LEU A CA 1
ATOM 2428 C C . LEU A 1 291 ? -6.133 5.239 22.215 1.00 92.31 291 LEU A C 1
ATOM 2430 O O . LEU A 1 291 ? -6.253 5.238 23.438 1.00 92.31 291 LEU A O 1
ATOM 2434 N N . TYR A 1 292 ? -6.278 4.129 21.493 1.00 91.38 292 TYR A N 1
ATOM 2435 C CA . TYR A 1 292 ? -6.534 2.837 22.115 1.00 91.38 292 TYR A CA 1
ATOM 2436 C C . TYR A 1 292 ? -5.350 2.383 22.977 1.00 91.38 292 TYR A C 1
ATOM 2438 O O . TYR A 1 292 ? -5.559 2.041 24.141 1.00 91.38 292 TYR A O 1
ATOM 2446 N N . LYS A 1 293 ? -4.113 2.472 22.467 1.00 91.44 293 LYS A N 1
ATOM 2447 C CA . LYS A 1 293 ? -2.866 2.136 23.183 1.00 91.44 293 LYS A CA 1
ATOM 2448 C C . LYS A 1 293 ? -2.726 2.878 24.512 1.00 91.44 293 LYS A C 1
ATOM 2450 O O . LYS A 1 293 ? -2.271 2.308 25.499 1.00 91.44 293 LYS A O 1
ATOM 2455 N N . SER A 1 294 ? -3.099 4.156 24.537 1.00 89.06 294 SER A N 1
ATOM 2456 C CA . SER A 1 294 ? -3.025 5.002 25.736 1.00 89.06 294 SER A CA 1
ATOM 2457 C C . SER A 1 294 ? -4.195 4.813 26.709 1.00 89.06 294 SER A C 1
ATOM 2459 O O . SER A 1 294 ? -4.159 5.338 27.824 1.00 89.06 294 SER A O 1
ATOM 2461 N N . SER A 1 295 ? -5.220 4.052 26.323 1.00 88.50 295 SER A N 1
ATOM 2462 C CA . SER A 1 295 ? -6.389 3.788 27.157 1.00 88.50 295 SER A CA 1
ATOM 2463 C C . SER A 1 295 ? -6.140 2.684 28.187 1.00 88.50 295 SER A C 1
ATOM 2465 O O . SER A 1 295 ? -5.238 1.854 28.062 1.00 88.50 295 SER A O 1
ATOM 2467 N N . ILE A 1 296 ? -7.006 2.620 29.201 1.00 84.94 296 ILE A N 1
ATOM 2468 C CA . ILE A 1 296 ? -7.006 1.508 30.161 1.00 84.94 296 ILE A CA 1
ATOM 2469 C C . ILE A 1 296 ? -7.326 0.156 29.500 1.00 84.94 296 ILE A C 1
ATOM 2471 O O . ILE A 1 296 ? -6.937 -0.874 30.039 1.00 84.94 296 ILE A O 1
ATOM 2475 N N . TYR A 1 297 ? -7.989 0.162 28.338 1.00 83.25 297 TYR A N 1
ATOM 2476 C CA . TYR A 1 297 ? -8.480 -1.033 27.648 1.00 83.25 297 TYR A CA 1
ATOM 2477 C C . TYR A 1 297 ? -7.375 -1.797 26.907 1.00 83.25 297 TYR A C 1
ATOM 2479 O O . TYR A 1 297 ? -7.490 -3.002 26.696 1.00 83.25 297 TYR A O 1
ATOM 2487 N N . ALA A 1 298 ? -6.279 -1.123 26.540 1.00 82.88 298 ALA A N 1
ATOM 2488 C CA . ALA A 1 298 ? -5.151 -1.758 25.861 1.00 82.88 298 ALA A CA 1
ATOM 2489 C C . ALA A 1 298 ? -4.478 -2.842 26.713 1.00 82.88 298 ALA A C 1
ATOM 2491 O O . ALA A 1 298 ? -4.067 -3.869 26.178 1.00 82.88 298 ALA A O 1
ATOM 2492 N N . LYS A 1 299 ? -4.407 -2.646 28.036 1.00 74.69 299 LYS A N 1
ATOM 2493 C CA . LYS A 1 299 ? -3.759 -3.587 28.967 1.00 74.69 299 LYS A CA 1
ATOM 2494 C C . LYS A 1 299 ? -4.417 -4.963 28.967 1.00 74.69 299 LYS A C 1
ATOM 2496 O O . LYS A 1 299 ? -3.728 -5.970 29.099 1.00 74.69 299 LYS A O 1
ATOM 2501 N N . ASP A 1 300 ? -5.732 -5.003 28.774 1.00 68.94 300 ASP A N 1
ATOM 2502 C CA . ASP A 1 300 ? -6.489 -6.254 28.745 1.00 68.94 300 ASP A CA 1
ATOM 2503 C C . ASP A 1 300 ? -6.200 -7.053 27.464 1.00 68.94 300 ASP A C 1
ATOM 2505 O O . ASP A 1 300 ? -6.260 -8.278 27.475 1.00 68.94 300 ASP A O 1
ATOM 2509 N N . ASN A 1 301 ? -5.803 -6.377 26.379 1.00 68.06 301 ASN A N 1
ATOM 2510 C CA . ASN A 1 301 ? -5.614 -6.962 25.049 1.00 68.06 301 ASN A CA 1
ATOM 2511 C C . ASN A 1 301 ? -4.146 -7.059 24.598 1.00 68.06 301 ASN A C 1
ATOM 2513 O O . ASN A 1 301 ? -3.864 -7.630 23.547 1.00 68.06 301 ASN A O 1
ATOM 2517 N N . GLU A 1 302 ? -3.194 -6.561 25.389 1.00 68.12 302 GLU A N 1
ATOM 2518 C CA . GLU A 1 302 ? -1.764 -6.522 25.045 1.00 68.12 302 GLU A CA 1
ATOM 2519 C C . GLU A 1 302 ? -1.184 -7.919 24.757 1.00 68.12 302 GLU A C 1
ATOM 2521 O O . GLU A 1 302 ? -0.389 -8.107 23.837 1.00 68.12 302 GLU A O 1
ATOM 2526 N N . HIS A 1 303 ? -1.665 -8.934 25.477 1.00 67.81 303 HIS A N 1
ATOM 2527 C CA . HIS A 1 303 ? -1.265 -10.327 25.279 1.00 67.81 303 HIS A CA 1
ATOM 2528 C C . HIS A 1 303 ? -1.714 -10.922 23.930 1.00 67.81 303 HIS A C 1
ATOM 2530 O O . HIS A 1 303 ? -1.150 -11.925 23.498 1.00 67.81 303 HIS A O 1
ATOM 2536 N N . LEU A 1 304 ? -2.697 -10.311 23.257 1.00 66.44 304 LEU A N 1
ATOM 2537 C CA . LEU A 1 304 ? -3.239 -10.752 21.966 1.00 66.44 304 LEU A CA 1
ATOM 2538 C C . LEU A 1 304 ? -2.561 -10.074 20.764 1.00 66.44 304 LEU A C 1
ATOM 2540 O O . LEU A 1 304 ? -2.852 -10.432 19.626 1.00 66.44 304 LEU A O 1
ATOM 2544 N N . LEU A 1 305 ? -1.669 -9.105 20.997 1.00 65.00 305 LEU A N 1
ATOM 2545 C CA . LEU A 1 305 ? -0.942 -8.388 19.938 1.00 65.00 305 LEU A CA 1
ATOM 2546 C C . LEU A 1 305 ? 0.313 -9.112 19.456 1.00 65.00 305 LEU A C 1
ATOM 2548 O O . LEU A 1 305 ? 0.850 -8.781 18.403 1.00 65.00 305 LEU A O 1
ATOM 2552 N N . THR A 1 306 ? 0.788 -10.099 20.212 1.00 57.81 306 THR A N 1
ATOM 2553 C CA . THR A 1 306 ? 1.941 -10.896 19.797 1.00 57.81 306 THR A CA 1
ATOM 2554 C C . THR A 1 306 ? 1.497 -11.958 18.797 1.00 57.81 306 THR A C 1
ATOM 2556 O O . THR A 1 306 ? 0.846 -12.941 19.153 1.00 57.81 306 THR A O 1
ATOM 2559 N N . PHE A 1 307 ? 1.870 -11.777 17.529 1.00 51.94 307 PHE A N 1
ATOM 2560 C CA . PHE A 1 307 ? 1.894 -12.879 16.572 1.00 51.94 307 PHE A CA 1
ATOM 2561 C C . PHE A 1 307 ? 2.906 -13.915 17.084 1.00 51.94 307 PHE A C 1
ATOM 2563 O O . PHE A 1 307 ? 4.086 -13.598 17.235 1.00 51.94 307 PHE A O 1
ATOM 2570 N N . LYS A 1 308 ? 2.451 -15.128 17.408 1.00 38.41 308 LYS A N 1
ATOM 2571 C CA . LYS A 1 308 ? 3.351 -16.265 17.650 1.00 38.41 308 LYS A CA 1
ATOM 2572 C C . LYS A 1 308 ? 3.730 -16.951 16.352 1.00 38.41 308 LYS A C 1
ATOM 2574 O O . LYS A 1 308 ? 2.818 -17.146 15.517 1.00 38.41 308 LYS A O 1
#

Radius of gyration: 25.86 Å; chains: 1; bounding box: 62×40×80 Å

Foldseek 3Di:
DKDKDFQDPVVCVVCVVVLVCCCVPPNDDSRQWMWIDDPNFTWIWHDDAQKIKTWGADPVRDIDIKMFGAALVLATQWIGDPQKIWGADPFKIKIDGPQQKIKMKGKDAQPPDPLPPDPAGIKIKIKIARRVQQKIKIFIFGARDDDPDSAGDQVRLPDTQKMKMWHPQDPVRPDPDDDDDDDDTFMWMDGQPDQFWDFDDDDCVPQPPVVVPPPDDDDDDDDDDDADWTFGDDGDDDTDGDRDPGDTDGPVRVQVVQVVVVHHNRDDPVRSCVRNVNDPVSVVSSVVSVNCCPDPNCVVNSVSNDDD

Sequence (308 aa):
MLNLRKINDEEKNKYKDILDMAEITYGFELNDGYIVDRDSKEEILFVCGPVFMLFSRDNNGKIVFSSFIVNENYEVISITNGDKQINVGDNYVYTISEDYKHEALVLYKNDRMPDFEIDSNGIVEYMQYDKKNDVRVLVRYNHNIYGNSMQIYPYHLDMPYYLSMESKVSKRDRGLKFLGWKDSFYRFDFNVYENRWQYDIAVLKDCGLGALWSDNNSSLLREFSKYYRVLFQVGDYVTITSFPLGRQYDREHINKMIMELGFNVEIPNYLLGLYNGKKDLLAEKQQVADLYKSSIYAKDNEHLLTFK